Protein AF-A0A2K8UBB4-F1 (afdb_monomer_lite)

Sequence (319 aa):
MIKAAPADDLFALLMSMETEEQTEATAQAAVRRLLDAIRSGERADLGDNRYFALTLSGAAGRVMVRDWMEGRFEHLAGHIAAWFADLAIVARDGHAFAHDPKFMAVCGALVRELKDLPAPIAATLWRVAVQGLPIPRSLLALALARLRAERVDKDQPPINHARMGLIRAYYVRLTPGGDATMTAYLNPDHPAAAYHCGRLLAVFANLQRAALGEVGAGVVQRYYAAASQTPGLILGRLVANSRNHLGKLDAKLAWWFENQLAEVMGRLGDGAPRILDLEGQGLFALGYYQQLAALRAGHKTEAGDPESPATIAPADGDQ

Radius of gyration: 24.09 Å; chains: 1; bounding box: 67×81×60 Å

Secondary structure (DSSP, 8-state):
-PPPPGGG-HHHHHHT---TT-TTS-HHHHHHHHHHHHHHTTTHHHHTPEEEEEEEEEETTEEEEEEEEEEEHHHHHHHHHHHHHHH--B-TTSSSBPPPPPHHHHHHTTSSSGGG--HHHHHHHHHHHHHTPPPPHHHHHHHHHHHHHHHH-SSPPS--HHHHHHHHHHHHTTSTT--TT--SS--TT-S-HHHHHHHHHHHHHHHHHHHHSS-SS-HHHHHHHHHHH-HHHHHHHHHHHHHHHHTTS-HHHHHHHHHHHHHHHHTTTT---SS--HHHHHHHHHHHHHHHHHHHHHHSTTS----PPP---------

Foldseek 3Di:
DDDDDPLLPLVCLLQVVDDPPVPPDASLRSLVVNLVCLVVCVPVVQVADKDWDWDWDDDPNDIDTPDIDMDRSSVQSVLLNLLQVLLWAADLLLPGTDGRDRLLLLQCLLDVGSVPRDPVSSVLSVCCSRVVAADDLVSLVSNLVSQLVQLQDPPHDPDRSSSLSSLSSNQQRVDVVGDPLSDSAARLVRLDLLLLLLLLLLLLQVLQCQQPNDDPATSSNVPVNPCLFAVQVCVVVSVVVSVVSLVRDPPVVSVVSVVSNVSSQVSNPPGHDRGDDSNSSSSSNNSNSNSSNVVSNVVVVVVDDPPDPPPPDDDDDDD

InterPro domains:
  IPR010144 CRISPR-associated protein, Csd1-type [PF09709] (7-295)

Organism: NCBI:txid1166950

pLDDT: mean 86.05, std 17.12, range [27.61, 98.62]

Structure (mmCIF, N/CA/C/O backbone):
data_AF-A0A2K8UBB4-F1
#
_entry.id   AF-A0A2K8UBB4-F1
#
loop_
_atom_site.group_PDB
_atom_site.id
_atom_site.type_symbol
_atom_site.label_atom_id
_atom_site.label_alt_id
_atom_site.label_comp_id
_atom_site.label_asym_id
_atom_site.label_entity_id
_atom_site.label_seq_id
_atom_site.pdbx_PDB_ins_code
_atom_site.Cartn_x
_atom_site.Cartn_y
_atom_site.Cartn_z
_atom_site.occupancy
_atom_site.B_iso_or_equiv
_atom_site.auth_seq_id
_atom_site.auth_comp_id
_atom_site.auth_asym_id
_atom_site.auth_atom_id
_atom_site.pdbx_PDB_model_num
ATOM 1 N N . MET A 1 1 ? -19.763 -2.186 34.802 1.00 50.06 1 MET A N 1
ATOM 2 C CA . MET A 1 1 ? -18.855 -2.091 33.639 1.00 50.06 1 MET A CA 1
ATOM 3 C C . MET A 1 1 ? -17.784 -3.149 33.840 1.00 50.06 1 MET A C 1
ATOM 5 O O . MET A 1 1 ? -16.969 -2.987 34.738 1.00 50.06 1 MET A O 1
ATOM 9 N N . ILE A 1 2 ? -17.858 -4.277 33.132 1.00 53.34 2 ILE A N 1
ATOM 10 C CA . ILE A 1 2 ? -16.811 -5.304 33.207 1.00 53.34 2 ILE A CA 1
ATOM 11 C C . ILE A 1 2 ? -15.665 -4.804 32.331 1.00 53.34 2 ILE A C 1
ATOM 13 O O . ILE A 1 2 ? -15.870 -4.522 31.152 1.00 53.34 2 ILE A O 1
ATOM 17 N N . LYS A 1 3 ? -14.487 -4.610 32.922 1.00 59.56 3 LYS A N 1
ATOM 18 C CA . LYS A 1 3 ? -13.273 -4.326 32.158 1.00 59.56 3 LYS A CA 1
ATOM 19 C C . LYS A 1 3 ? -12.810 -5.654 31.563 1.00 59.56 3 LYS A C 1
ATOM 21 O O . LYS A 1 3 ? -12.664 -6.616 32.312 1.00 59.56 3 LYS A O 1
ATOM 26 N N . ALA A 1 4 ? -12.622 -5.708 30.246 1.00 65.00 4 ALA A N 1
ATOM 27 C CA . ALA A 1 4 ? -12.029 -6.875 29.602 1.00 65.00 4 ALA A CA 1
ATOM 28 C C . ALA A 1 4 ? -10.657 -7.166 30.236 1.00 65.00 4 ALA A C 1
ATOM 30 O O . ALA A 1 4 ? -9.956 -6.235 30.656 1.00 65.00 4 ALA A O 1
ATOM 31 N N . ALA A 1 5 ? -10.285 -8.443 30.340 1.00 71.50 5 ALA A N 1
ATOM 32 C CA . ALA A 1 5 ? -8.930 -8.796 30.746 1.00 71.50 5 ALA A CA 1
ATOM 33 C C . ALA A 1 5 ? -7.927 -8.149 29.768 1.00 71.50 5 ALA A C 1
ATOM 35 O O . ALA A 1 5 ? -8.271 -7.969 28.602 1.00 71.50 5 ALA A O 1
ATOM 36 N N . PRO A 1 6 ? -6.695 -7.809 30.188 1.00 69.25 6 PRO A N 1
ATOM 37 C CA . PRO A 1 6 ? -5.716 -7.173 29.300 1.00 69.25 6 PRO A CA 1
ATOM 38 C C . PRO A 1 6 ? -5.487 -7.930 27.981 1.00 69.25 6 PRO A C 1
ATOM 40 O O . PRO A 1 6 ? -5.351 -7.306 26.939 1.00 69.25 6 PRO A O 1
ATOM 43 N N . ALA A 1 7 ? -5.531 -9.267 28.018 1.00 70.88 7 ALA A N 1
ATOM 44 C CA . ALA A 1 7 ? -5.402 -10.129 26.840 1.00 70.88 7 ALA A CA 1
ATOM 45 C C . ALA A 1 7 ? -6.617 -10.091 25.885 1.00 70.88 7 ALA A C 1
ATOM 47 O O . ALA A 1 7 ? -6.497 -10.481 24.727 1.00 70.88 7 ALA A O 1
ATOM 48 N N . ASP A 1 8 ? -7.770 -9.613 26.360 1.00 79.12 8 ASP A N 1
ATOM 49 C CA . ASP A 1 8 ? -9.005 -9.449 25.587 1.00 79.12 8 ASP A CA 1
ATOM 50 C C . ASP A 1 8 ? -9.221 -7.986 25.140 1.00 79.12 8 ASP A C 1
ATOM 52 O O . ASP A 1 8 ? -10.243 -7.660 24.526 1.00 79.12 8 ASP A O 1
ATOM 56 N N . ASP A 1 9 ? -8.294 -7.074 25.466 1.00 84.62 9 ASP A N 1
ATOM 57 C CA . ASP A 1 9 ? -8.399 -5.661 25.103 1.00 84.62 9 ASP A CA 1
ATOM 58 C C . ASP A 1 9 ? -8.052 -5.457 23.622 1.00 84.62 9 ASP A C 1
ATOM 60 O O . ASP A 1 9 ? -6.913 -5.210 23.218 1.00 84.62 9 ASP A O 1
ATOM 64 N N . LEU A 1 10 ? -9.092 -5.535 22.794 1.00 84.81 10 LEU A N 1
ATOM 65 C CA . LEU A 1 10 ? -9.021 -5.325 21.352 1.00 84.81 10 LEU A CA 1
ATOM 66 C C . LEU A 1 10 ? -8.425 -3.963 20.954 1.00 84.81 10 LEU A C 1
ATOM 68 O O . LEU A 1 10 ? -7.777 -3.860 19.909 1.00 84.81 10 LEU A O 1
ATOM 72 N N . PHE A 1 11 ? -8.614 -2.916 21.764 1.00 86.50 11 PHE A N 1
ATOM 73 C CA . PHE A 1 11 ? -8.033 -1.603 21.483 1.00 86.50 11 PHE A CA 1
ATOM 74 C C . PHE A 1 11 ? -6.538 -1.577 21.803 1.00 86.50 11 PHE A C 1
ATOM 76 O O . PHE A 1 11 ? -5.771 -0.995 21.031 1.00 86.50 11 PHE A O 1
ATOM 83 N N . ALA A 1 12 ? -6.111 -2.236 22.884 1.00 84.75 12 ALA A N 1
ATOM 84 C CA . ALA A 1 12 ? -4.695 -2.409 23.202 1.00 84.75 12 ALA A CA 1
ATOM 85 C C . ALA A 1 12 ? -3.970 -3.235 22.128 1.00 84.75 12 ALA A C 1
ATOM 87 O O . ALA A 1 12 ? -2.892 -2.826 21.688 1.00 84.75 12 ALA A O 1
ATOM 88 N N . LEU A 1 13 ? -4.598 -4.313 21.641 1.00 83.88 13 LEU A N 1
ATOM 89 C CA . LEU A 1 13 ? -4.103 -5.143 20.536 1.00 83.88 13 LEU A CA 1
ATOM 90 C C . LEU A 1 13 ? -3.943 -4.333 19.241 1.00 83.88 13 LEU A C 1
ATOM 92 O O . LEU A 1 13 ? -2.884 -4.360 18.613 1.00 83.88 13 LEU A O 1
ATOM 96 N N . LEU A 1 14 ? -4.957 -3.545 18.864 1.00 84.25 14 LEU A N 1
ATOM 97 C CA . LEU A 1 14 ? -4.895 -2.669 17.687 1.00 84.25 14 LEU A CA 1
ATOM 98 C C . LEU A 1 14 ? -3.784 -1.611 17.813 1.00 84.25 14 LEU A C 1
ATOM 100 O O . LEU A 1 14 ? -3.041 -1.351 16.862 1.00 84.25 14 LEU A O 1
ATOM 104 N N . MET A 1 15 ? -3.657 -1.002 18.992 1.00 81.06 15 MET A N 1
ATOM 105 C CA . MET A 1 15 ? -2.627 -0.002 19.275 1.00 81.06 15 MET A CA 1
ATOM 106 C C . MET A 1 15 ? -1.249 -0.617 19.524 1.00 81.06 15 MET A C 1
ATOM 108 O O . MET A 1 15 ? -0.261 0.123 19.567 1.00 81.06 15 MET A O 1
ATOM 112 N N . SER A 1 16 ? -1.151 -1.945 19.639 1.00 67.00 16 SER A N 1
ATOM 113 C CA . SER A 1 16 ? 0.053 -2.684 20.035 1.00 67.00 16 SER A CA 1
ATOM 114 C C . SER A 1 16 ? 0.702 -2.113 21.307 1.00 67.00 16 SER A C 1
ATOM 116 O O . SER A 1 16 ? 1.918 -1.927 21.362 1.00 67.00 16 SER A O 1
ATOM 118 N N . MET A 1 17 ? -0.119 -1.777 22.312 1.00 52.78 17 MET A N 1
ATOM 119 C CA . MET A 1 17 ? 0.322 -1.261 23.624 1.00 52.78 17 MET A CA 1
ATOM 120 C C . MET A 1 17 ? 0.834 -2.371 24.562 1.00 52.78 17 MET A C 1
ATOM 122 O O . MET A 1 17 ? 0.832 -2.215 25.779 1.00 52.78 17 MET A O 1
ATOM 126 N N . GLU A 1 18 ? 1.259 -3.493 23.993 1.00 48.69 18 GLU A N 1
ATOM 127 C CA . GLU A 1 18 ? 1.645 -4.698 24.713 1.00 48.69 18 GLU A CA 1
ATOM 128 C C . GLU A 1 18 ? 3.070 -4.604 25.280 1.00 48.69 18 GLU A C 1
ATOM 130 O O . GLU A 1 18 ? 3.995 -4.105 24.631 1.00 48.69 18 GLU A O 1
ATOM 135 N N . THR A 1 19 ? 3.217 -5.058 26.526 1.00 46.53 19 THR A N 1
ATOM 136 C CA . THR A 1 19 ? 4.479 -5.245 27.257 1.00 46.53 19 THR A CA 1
ATOM 137 C C . THR A 1 19 ? 5.303 -6.396 26.663 1.00 46.53 19 THR A C 1
ATOM 139 O O . THR A 1 19 ? 4.755 -7.280 26.012 1.00 46.53 19 THR A O 1
ATOM 142 N N . GLU A 1 20 ? 6.617 -6.405 26.917 1.00 38.94 20 GLU A N 1
ATOM 143 C CA . GLU A 1 20 ? 7.660 -7.292 26.345 1.00 38.94 20 GLU A CA 1
ATOM 144 C C . GLU A 1 20 ? 7.424 -8.825 26.446 1.00 38.94 20 GLU A C 1
ATOM 146 O O . GLU A 1 20 ? 8.231 -9.603 25.942 1.00 38.94 20 GLU A O 1
ATOM 151 N N . GLU A 1 21 ? 6.325 -9.287 27.049 1.00 37.59 21 GLU A N 1
ATOM 152 C CA . GLU A 1 21 ? 5.982 -10.705 27.256 1.00 37.59 21 GLU A CA 1
ATOM 153 C C . GLU A 1 21 ? 5.032 -11.310 26.197 1.00 37.59 21 GLU A C 1
ATOM 155 O O . GLU A 1 21 ? 4.856 -12.524 26.161 1.00 37.59 21 GLU A O 1
ATOM 160 N N . GLN A 1 22 ? 4.450 -10.520 25.286 1.00 43.06 22 GLN A N 1
ATOM 161 C CA . GLN A 1 22 ? 3.530 -11.005 24.229 1.00 43.06 22 GLN A CA 1
ATOM 162 C C . GLN A 1 22 ? 4.229 -11.312 22.889 1.00 43.06 22 GLN A C 1
ATOM 164 O O . GLN A 1 22 ? 3.639 -11.277 21.812 1.00 43.06 22 GLN A O 1
ATOM 169 N N . THR A 1 23 ? 5.515 -11.643 22.956 1.00 46.91 23 THR A N 1
ATOM 170 C CA . THR A 1 23 ? 6.469 -11.536 21.841 1.00 46.91 23 THR A CA 1
ATOM 171 C C . THR A 1 23 ? 6.396 -12.670 20.801 1.00 46.91 23 THR A C 1
ATOM 173 O O . THR A 1 23 ? 7.119 -12.626 19.811 1.00 46.91 23 THR A O 1
ATOM 176 N N . GLU A 1 24 ? 5.497 -13.653 20.938 1.00 43.62 24 GLU A N 1
ATOM 177 C CA . GLU A 1 24 ? 5.410 -14.791 19.997 1.00 43.62 24 GLU A CA 1
ATOM 178 C C . GLU A 1 24 ? 4.164 -14.823 19.095 1.00 43.62 24 GLU A C 1
ATOM 180 O O . GLU A 1 24 ? 4.223 -15.370 17.993 1.00 43.62 24 GLU A O 1
ATOM 185 N N . ALA A 1 25 ? 3.039 -14.224 19.498 1.00 57.47 25 ALA A N 1
ATOM 186 C CA . ALA A 1 25 ? 1.815 -14.228 18.692 1.00 57.47 25 ALA A CA 1
ATOM 187 C C . ALA A 1 25 ? 1.624 -12.879 17.990 1.00 57.47 25 ALA A C 1
ATOM 189 O O . ALA A 1 25 ? 1.636 -11.833 18.632 1.00 57.47 25 ALA A O 1
ATOM 190 N N . THR A 1 26 ? 1.400 -12.882 16.672 1.00 75.06 26 THR A N 1
ATOM 191 C CA . THR A 1 26 ? 1.047 -11.643 15.966 1.00 75.06 26 THR A CA 1
ATOM 192 C C . THR A 1 26 ? -0.276 -11.084 16.505 1.00 75.06 26 THR A C 1
ATOM 194 O O . THR A 1 26 ? -1.173 -11.848 16.879 1.00 75.06 26 THR A O 1
ATOM 197 N N . ALA A 1 27 ? -0.429 -9.755 16.521 1.00 79.94 27 ALA A N 1
ATOM 198 C CA . ALA A 1 27 ? -1.662 -9.106 16.978 1.00 79.94 27 ALA A CA 1
ATOM 199 C C . ALA A 1 27 ? -2.890 -9.641 16.219 1.00 79.94 27 ALA A C 1
ATOM 201 O O . ALA A 1 27 ? -3.940 -9.890 16.814 1.00 79.94 27 ALA A O 1
ATOM 202 N N . GLN A 1 28 ? -2.742 -9.921 14.920 1.00 84.50 28 GLN A N 1
ATOM 203 C CA . GLN A 1 28 ? -3.785 -10.567 14.131 1.00 84.50 28 GLN A CA 1
ATOM 204 C C . GLN A 1 28 ? -4.164 -11.957 14.659 1.00 84.50 28 GLN A C 1
ATOM 206 O O . GLN A 1 28 ? -5.353 -12.270 14.739 1.00 84.50 28 GLN A O 1
ATOM 211 N N . ALA A 1 29 ? -3.187 -12.804 14.994 1.00 86.12 29 ALA A N 1
ATOM 212 C CA . ALA A 1 29 ? -3.449 -14.152 15.491 1.00 86.12 29 ALA A CA 1
ATOM 213 C C . ALA A 1 29 ? -4.164 -14.122 16.850 1.00 86.12 29 ALA A C 1
ATOM 215 O O . ALA A 1 29 ? -5.092 -14.903 17.066 1.00 86.12 29 ALA A O 1
ATOM 216 N N . ALA A 1 30 ? -3.786 -13.192 17.733 1.00 86.06 30 ALA A N 1
ATOM 217 C CA . ALA A 1 30 ? -4.451 -12.988 19.018 1.00 86.06 30 ALA A CA 1
ATOM 218 C C . ALA A 1 30 ? -5.922 -12.571 18.841 1.00 86.06 30 ALA A C 1
ATOM 220 O O . ALA A 1 30 ? -6.814 -13.208 19.404 1.00 86.06 30 ALA A O 1
ATOM 221 N N . VAL A 1 31 ? -6.191 -11.573 17.990 1.00 86.69 31 VAL A N 1
ATOM 222 C CA . VAL A 1 31 ? -7.563 -11.111 17.714 1.00 86.69 31 VAL A CA 1
ATOM 223 C C . VAL A 1 31 ? -8.402 -12.212 17.055 1.00 86.69 31 VAL A C 1
ATOM 225 O O . VAL A 1 31 ? -9.565 -12.389 17.414 1.00 86.69 31 VAL A O 1
ATOM 228 N N . ARG A 1 32 ? -7.828 -12.982 16.119 1.00 88.25 32 ARG A N 1
ATOM 229 C CA . ARG A 1 32 ? -8.524 -14.114 15.480 1.00 88.25 32 ARG A CA 1
ATOM 230 C C . ARG A 1 32 ? -8.882 -15.203 16.480 1.00 88.25 32 ARG A C 1
ATOM 232 O O . ARG A 1 32 ? -10.030 -15.624 16.504 1.00 88.25 32 ARG A O 1
ATOM 239 N N . ARG A 1 33 ? -7.941 -15.594 17.344 1.00 89.56 33 ARG A N 1
ATOM 240 C CA . ARG A 1 33 ? -8.191 -16.586 18.397 1.00 89.56 33 ARG A CA 1
ATOM 241 C C . ARG A 1 33 ? -9.350 -16.162 19.298 1.00 89.56 33 ARG A C 1
ATOM 243 O O . ARG A 1 33 ? -10.217 -16.977 19.590 1.00 89.56 33 ARG A O 1
ATOM 250 N N . LEU A 1 34 ? -9.385 -14.890 19.703 1.00 88.56 34 LEU A N 1
ATOM 251 C CA . LEU A 1 34 ? -10.478 -14.353 20.514 1.00 88.56 34 LEU A CA 1
ATOM 252 C C . LEU A 1 34 ? -11.817 -14.385 19.764 1.00 88.56 34 LEU A C 1
ATOM 254 O O . LEU A 1 34 ? -12.827 -14.799 20.327 1.00 88.56 34 LEU A O 1
ATOM 258 N N . LEU A 1 35 ? -11.829 -13.978 18.492 1.00 89.44 35 LEU A N 1
ATOM 259 C CA . LEU A 1 35 ? -13.030 -14.010 17.655 1.00 89.44 35 LEU A CA 1
ATOM 260 C C . LEU A 1 35 ? -13.564 -15.436 17.461 1.00 89.44 35 LEU A C 1
ATOM 262 O O . LEU A 1 35 ? -14.773 -15.652 17.544 1.00 89.44 35 LEU A O 1
ATOM 266 N N . ASP A 1 36 ? -12.680 -16.401 17.222 1.00 90.94 36 ASP A N 1
ATOM 267 C CA . ASP A 1 36 ? -13.053 -17.803 17.043 1.00 90.94 36 ASP A CA 1
ATOM 268 C C . ASP A 1 36 ? -13.604 -18.394 18.347 1.00 90.94 36 ASP A C 1
ATOM 270 O O . ASP A 1 36 ? -14.650 -19.038 18.316 1.00 90.94 36 ASP A O 1
ATOM 274 N N . ALA A 1 37 ? -12.989 -18.082 19.494 1.00 88.50 37 ALA A N 1
ATOM 275 C CA . ALA A 1 37 ? -13.483 -18.494 20.810 1.00 88.50 37 ALA A CA 1
ATOM 276 C C . ALA A 1 37 ? -14.864 -17.894 21.145 1.00 88.50 37 ALA A C 1
ATOM 278 O O . ALA A 1 37 ? -15.697 -18.543 21.778 1.00 88.50 37 ALA A O 1
ATOM 279 N N . ILE A 1 38 ? -15.145 -16.662 20.703 1.00 87.81 38 ILE A N 1
ATOM 280 C CA . ILE A 1 38 ? -16.482 -16.059 20.824 1.00 87.81 38 ILE A CA 1
ATOM 281 C C . ILE A 1 38 ? -17.497 -16.839 19.979 1.00 87.81 38 ILE A C 1
ATOM 283 O O . ILE A 1 38 ? -18.580 -17.167 20.461 1.00 87.81 38 ILE A O 1
ATOM 287 N N . ARG A 1 39 ? -17.148 -17.162 18.728 1.00 89.25 39 ARG A N 1
ATOM 288 C CA . ARG A 1 39 ? -18.042 -17.845 17.777 1.00 89.25 39 ARG A CA 1
ATOM 289 C C . ARG A 1 39 ? -18.289 -19.312 18.113 1.00 89.25 39 ARG A C 1
ATOM 291 O O . ARG A 1 39 ? -19.384 -19.803 17.853 1.00 89.25 39 ARG A O 1
ATOM 298 N N . SER A 1 40 ? -17.298 -20.007 18.670 1.00 90.75 40 SER A N 1
ATOM 299 C CA . SER A 1 40 ? -17.436 -21.397 19.120 1.00 90.75 40 SER A CA 1
ATOM 300 C C . SER A 1 40 ? -18.212 -21.525 20.436 1.00 90.75 40 SER A C 1
ATOM 302 O O . SER A 1 40 ? -18.615 -22.628 20.800 1.00 90.75 40 SER A O 1
ATOM 304 N N . GLY A 1 41 ? -18.442 -20.411 21.140 1.00 85.69 41 GLY A N 1
ATOM 305 C CA . GLY A 1 41 ? -19.103 -20.378 22.444 1.00 85.69 41 GLY A CA 1
ATOM 306 C C . GLY A 1 41 ? -18.163 -20.595 23.634 1.00 85.69 41 GLY A C 1
ATOM 307 O O . GLY A 1 41 ? -18.613 -20.496 24.774 1.00 85.69 41 GLY A O 1
ATOM 308 N N . GLU A 1 42 ? -16.863 -20.820 23.406 1.00 88.31 42 GLU A N 1
ATOM 309 C CA . GLU A 1 42 ? -15.846 -20.914 24.470 1.00 88.31 42 GLU A CA 1
ATOM 310 C C . GLU A 1 42 ? -15.747 -19.622 25.298 1.00 88.31 42 GLU A C 1
ATOM 312 O O . GLU A 1 42 ? -15.483 -19.668 26.500 1.00 88.31 42 GLU A O 1
ATOM 317 N N . ARG A 1 43 ? -16.005 -18.470 24.665 1.00 84.12 43 ARG A N 1
ATOM 318 C CA . ARG A 1 43 ? -16.113 -17.145 25.295 1.00 84.12 43 ARG A CA 1
ATOM 319 C C . ARG A 1 43 ? -17.523 -16.569 25.171 1.00 84.12 43 ARG A C 1
ATOM 321 O O . ARG A 1 43 ? -17.714 -15.428 24.740 1.00 84.12 43 ARG A O 1
ATOM 328 N N . ALA A 1 44 ? -18.531 -17.358 25.550 1.00 81.38 44 ALA A N 1
ATOM 329 C CA . ALA A 1 44 ? -19.925 -16.901 25.608 1.00 81.38 44 ALA A CA 1
ATOM 330 C C . ALA A 1 44 ? -20.106 -15.659 26.508 1.00 81.38 44 ALA A C 1
ATOM 332 O O . ALA A 1 44 ? -20.965 -14.824 26.234 1.00 81.38 44 ALA A O 1
ATOM 333 N N . ASP A 1 45 ? -19.241 -15.483 27.516 1.00 82.81 45 ASP A N 1
ATOM 334 C CA . ASP A 1 45 ? -19.173 -14.285 28.364 1.00 82.81 45 ASP A CA 1
ATOM 335 C C . ASP A 1 45 ? -18.915 -12.988 27.579 1.00 82.81 45 ASP A C 1
ATOM 337 O O . ASP A 1 45 ? -19.254 -11.911 28.067 1.00 82.81 45 ASP A O 1
ATOM 341 N N . LEU A 1 46 ? -18.336 -13.077 26.375 1.00 82.94 46 LEU A N 1
ATOM 342 C CA . LEU A 1 46 ? -18.059 -11.948 25.484 1.00 82.94 46 LEU A CA 1
ATOM 343 C C . LEU A 1 46 ? -19.003 -11.858 24.272 1.00 82.94 46 LEU A C 1
ATOM 345 O O . LEU A 1 46 ? -19.131 -10.774 23.698 1.00 82.94 46 LEU A O 1
ATOM 349 N N . GLY A 1 47 ? -19.660 -12.951 23.871 1.00 78.44 47 GLY A N 1
ATOM 350 C CA . GLY A 1 47 ? -20.466 -13.015 22.638 1.00 78.44 47 GLY A CA 1
ATOM 351 C C . GLY A 1 47 ? -21.715 -12.125 22.630 1.00 78.44 47 GLY A C 1
ATOM 352 O O . GLY A 1 47 ? -22.048 -11.523 21.600 1.00 78.44 47 GLY A O 1
ATOM 353 N N . ASP A 1 48 ? -22.348 -11.962 23.794 1.00 82.75 48 ASP A N 1
ATOM 354 C CA . ASP A 1 48 ? -23.529 -11.104 23.978 1.00 82.75 48 ASP A CA 1
ATOM 355 C C . ASP A 1 48 ? -23.184 -9.692 24.480 1.00 82.75 48 ASP A C 1
ATOM 357 O O . ASP A 1 48 ? -24.062 -8.837 24.641 1.00 82.75 48 ASP A O 1
ATOM 361 N N . ASN A 1 49 ? -21.897 -9.401 24.692 1.00 89.12 49 ASN A N 1
ATOM 362 C CA . ASN A 1 49 ? -21.479 -8.110 25.217 1.00 89.12 49 ASN A CA 1
ATOM 363 C C . ASN A 1 49 ? -21.574 -6.996 24.174 1.00 89.12 49 ASN A C 1
ATOM 365 O O . ASN A 1 49 ? -21.356 -7.173 22.969 1.00 89.12 49 ASN A O 1
ATOM 369 N N . ARG A 1 50 ? -21.829 -5.788 24.681 1.00 90.56 50 ARG A N 1
ATOM 370 C CA . ARG A 1 50 ? -21.684 -4.544 23.926 1.00 90.56 50 ARG A CA 1
ATOM 371 C C . ARG A 1 50 ? -20.401 -3.835 24.327 1.00 90.56 50 ARG A C 1
ATOM 373 O O . ARG A 1 50 ? -20.065 -3.780 25.508 1.00 90.56 50 ARG A O 1
ATOM 380 N N . TYR A 1 51 ? -19.719 -3.253 23.348 1.00 89.44 51 TYR A N 1
ATOM 381 C CA . TYR A 1 51 ? -18.633 -2.318 23.605 1.00 89.44 51 TYR A CA 1
ATOM 382 C C . TYR A 1 51 ? -19.166 -0.884 23.597 1.00 89.44 51 TYR A C 1
ATOM 384 O O . TYR A 1 51 ? -20.118 -0.568 22.882 1.00 89.44 51 TYR A O 1
ATOM 392 N N . PHE A 1 52 ? -18.508 -0.026 24.371 1.00 89.81 52 PHE A N 1
ATOM 393 C CA . PHE A 1 52 ? -18.692 1.420 24.363 1.00 89.81 52 PHE A CA 1
ATOM 394 C C . PHE A 1 52 ? -17.303 2.055 24.348 1.00 89.81 52 PHE A C 1
ATOM 396 O O . PHE A 1 52 ? -16.463 1.720 25.183 1.00 89.81 52 PHE A O 1
ATOM 403 N N . ALA A 1 53 ? -17.045 2.939 23.391 1.00 87.19 53 ALA A N 1
ATOM 404 C CA . ALA A 1 53 ? -15.756 3.589 23.213 1.00 87.19 53 ALA A CA 1
ATOM 405 C C . ALA A 1 53 ? -15.941 5.080 22.932 1.00 87.19 53 ALA A C 1
ATOM 407 O O . ALA A 1 53 ? -16.784 5.479 22.128 1.00 87.19 53 ALA A O 1
ATOM 408 N N . LEU A 1 54 ? -15.118 5.902 23.585 1.00 88.12 54 LEU A N 1
ATOM 409 C CA . LEU A 1 54 ? -15.064 7.339 23.351 1.00 88.12 54 LEU A CA 1
ATOM 410 C C . LEU A 1 54 ? -13.676 7.744 22.892 1.00 88.12 54 LEU A C 1
ATOM 412 O O . LEU A 1 54 ? -12.677 7.378 23.509 1.00 88.12 54 LEU A O 1
ATOM 416 N N . THR A 1 55 ? -13.624 8.583 21.862 1.00 82.50 55 THR A N 1
ATOM 417 C CA . THR A 1 55 ? -12.396 9.307 21.525 1.00 82.50 55 THR A CA 1
ATOM 418 C C . THR A 1 55 ? -12.436 10.664 22.206 1.00 82.50 55 THR A C 1
ATOM 420 O O . THR A 1 55 ? -13.366 11.444 21.993 1.00 82.50 55 THR A O 1
ATOM 423 N N . LEU A 1 56 ? -11.427 10.957 23.023 1.00 86.69 56 LEU A N 1
ATOM 424 C CA . LEU A 1 56 ? -11.335 12.189 23.801 1.00 86.69 56 LEU A CA 1
ATOM 425 C C . LEU A 1 56 ? -10.140 13.028 23.343 1.00 86.69 56 LEU A C 1
ATOM 427 O O . LEU A 1 56 ? -9.116 12.497 22.920 1.00 86.69 56 LEU A O 1
ATOM 431 N N . SER A 1 57 ? -10.247 14.350 23.458 1.00 82.81 57 SER A N 1
ATOM 432 C CA . SER A 1 57 ? -9.097 15.251 23.305 1.00 82.81 57 SER A CA 1
ATOM 433 C C . SER A 1 57 ? -9.121 16.360 24.350 1.00 82.81 57 SER A C 1
ATOM 435 O O . SER A 1 57 ? -10.199 16.862 24.669 1.00 82.81 57 SER A O 1
ATOM 437 N N . GLY A 1 58 ? -7.951 16.806 24.799 1.00 84.81 58 GLY A N 1
ATOM 438 C CA . GLY A 1 58 ? -7.826 17.983 25.656 1.00 84.81 58 GLY A CA 1
ATOM 439 C C . GLY A 1 58 ? -7.863 19.294 24.865 1.00 84.81 58 GLY A C 1
ATOM 440 O O . GLY A 1 58 ? -7.269 19.396 23.793 1.00 84.81 58 GLY A O 1
ATOM 441 N N . ALA A 1 59 ? -8.537 20.306 25.407 1.00 82.69 59 ALA A N 1
ATOM 442 C CA . ALA A 1 59 ? -8.484 21.683 24.922 1.00 82.69 59 ALA A CA 1
ATOM 443 C C . ALA A 1 59 ? -8.555 22.654 26.111 1.00 82.69 59 ALA A C 1
ATOM 445 O O . ALA A 1 59 ? -9.624 22.845 26.685 1.00 82.69 59 ALA A O 1
ATOM 446 N N . ALA A 1 60 ? -7.416 23.247 26.491 1.00 84.00 60 ALA A N 1
ATOM 447 C CA . ALA A 1 60 ? -7.311 24.265 27.549 1.00 84.00 60 ALA A CA 1
ATOM 448 C C . ALA A 1 60 ? -8.080 23.910 28.846 1.00 84.00 60 ALA A C 1
ATOM 450 O O . ALA A 1 60 ? -8.951 24.651 29.295 1.00 84.00 60 ALA A O 1
ATOM 451 N N . GLY A 1 61 ? -7.797 22.736 29.423 1.00 89.56 61 GLY A N 1
ATOM 452 C CA . GLY A 1 61 ? -8.448 22.260 30.653 1.00 89.56 61 GLY A CA 1
ATOM 453 C C . GLY A 1 61 ? -9.841 21.644 30.464 1.00 89.56 61 GLY A C 1
ATOM 454 O O . GLY A 1 61 ? -10.435 21.188 31.436 1.00 89.56 61 GLY A O 1
ATOM 455 N N . ARG A 1 62 ? -10.363 21.583 29.230 1.00 88.50 62 ARG A N 1
ATOM 456 C CA . ARG A 1 62 ? -11.616 20.887 28.889 1.00 88.50 62 ARG A CA 1
ATOM 457 C C . ARG A 1 62 ? -11.332 19.556 28.202 1.00 88.50 62 ARG A C 1
ATOM 459 O O . ARG A 1 62 ? -10.405 19.454 27.396 1.00 88.50 62 ARG A O 1
ATOM 466 N N . VAL A 1 63 ? -12.165 18.556 28.483 1.00 88.31 63 VAL A N 1
ATOM 467 C CA . VAL A 1 63 ? -12.201 17.288 27.746 1.00 88.31 63 VAL A CA 1
ATOM 468 C C . VAL A 1 63 ? -13.284 17.389 26.681 1.00 88.31 63 VAL A C 1
ATOM 470 O O . VAL A 1 63 ? -14.453 17.598 26.988 1.00 88.31 63 VAL A O 1
ATOM 473 N N . MET A 1 64 ? -12.889 17.252 25.421 1.00 86.25 64 MET A N 1
ATOM 474 C CA . MET A 1 64 ? -13.800 17.235 24.282 1.00 86.25 64 MET A CA 1
ATOM 475 C C . MET A 1 64 ? -14.058 15.792 23.867 1.00 86.25 64 MET A C 1
ATOM 477 O O . MET A 1 64 ? -13.109 15.068 23.555 1.00 86.25 64 MET A O 1
ATOM 481 N N . VAL A 1 65 ? -15.330 15.400 23.804 1.00 86.75 65 VAL A N 1
ATOM 482 C CA . VAL A 1 65 ? -15.739 14.143 23.169 1.00 86.75 65 VAL A CA 1
ATOM 483 C C . VAL A 1 65 ? -15.680 14.344 21.658 1.00 86.75 65 VAL A C 1
ATOM 485 O O . VAL A 1 65 ? -16.405 15.164 21.099 1.00 86.75 65 VAL A O 1
ATOM 488 N N . A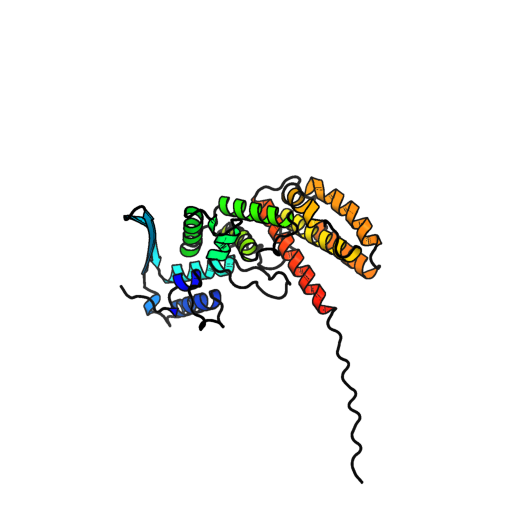RG A 1 66 ? -14.754 13.645 21.003 1.00 81.06 66 ARG A N 1
ATOM 489 C CA . ARG A 1 66 ? -14.569 13.666 19.544 1.00 81.06 66 ARG A CA 1
ATOM 490 C C . ARG A 1 66 ? -15.391 12.601 18.851 1.00 81.06 66 ARG A C 1
ATOM 492 O O . ARG A 1 66 ? -15.764 12.792 17.698 1.00 81.06 66 ARG A O 1
ATOM 499 N N . ASP A 1 67 ? -15.622 11.492 19.541 1.00 83.56 67 ASP A N 1
ATOM 500 C CA . ASP A 1 67 ? -16.370 10.376 19.000 1.00 83.56 67 ASP A CA 1
ATOM 501 C C . ASP A 1 67 ? -17.018 9.537 20.096 1.00 83.56 67 ASP A C 1
ATOM 503 O O . ASP A 1 67 ? -16.461 9.422 21.192 1.00 83.56 67 ASP A O 1
ATOM 507 N N . TRP A 1 68 ? -18.153 8.930 19.759 1.00 89.62 68 TRP A N 1
ATOM 508 C CA . TRP A 1 68 ? -18.853 7.925 20.554 1.00 89.62 68 TRP A CA 1
ATOM 509 C C . TRP A 1 68 ? -19.161 6.729 19.657 1.00 89.62 68 TRP A C 1
ATOM 511 O O . TRP A 1 68 ? -19.766 6.880 18.594 1.00 89.62 68 TRP A O 1
ATOM 521 N N . MET A 1 69 ? -18.739 5.543 20.080 1.00 89.62 69 MET A N 1
ATOM 522 C CA . MET A 1 69 ? -18.864 4.311 19.313 1.00 89.62 69 MET A CA 1
ATOM 523 C C . MET A 1 69 ? -19.408 3.216 20.218 1.00 89.62 69 MET A C 1
ATOM 525 O O . MET A 1 69 ? -18.906 3.008 21.319 1.00 89.62 69 MET A O 1
ATOM 529 N N . GLU A 1 70 ? -20.395 2.478 19.735 1.00 92.62 70 GLU A N 1
ATOM 530 C CA . GLU A 1 70 ? -20.948 1.332 20.443 1.00 92.62 70 GLU A CA 1
ATOM 531 C C . GLU A 1 70 ? -21.394 0.253 19.462 1.00 92.62 70 GLU A C 1
ATOM 533 O O . GLU A 1 70 ? -21.664 0.525 18.291 1.00 92.62 70 GLU A O 1
ATOM 538 N N . GLY A 1 71 ? -21.482 -0.982 19.941 1.00 92.12 71 GLY A N 1
ATOM 539 C CA . GLY A 1 71 ? -21.914 -2.107 19.123 1.00 92.12 71 GLY A CA 1
ATOM 540 C C . GLY A 1 71 ? -21.700 -3.436 19.824 1.00 92.12 71 GLY A C 1
ATOM 541 O O . GLY A 1 71 ? -21.329 -3.475 20.995 1.00 92.12 71 GLY A O 1
ATOM 542 N N . ARG A 1 72 ? -21.930 -4.539 19.107 1.00 92.75 72 ARG A N 1
ATOM 543 C CA . ARG A 1 72 ? -21.619 -5.884 19.608 1.00 92.75 72 ARG A CA 1
ATOM 544 C C . ARG A 1 72 ? -20.105 -6.078 19.668 1.00 92.75 72 ARG A C 1
ATOM 546 O O . ARG A 1 72 ? -19.407 -5.728 18.716 1.00 92.75 72 ARG A O 1
ATOM 553 N N . PHE A 1 73 ? -19.609 -6.647 20.762 1.00 91.62 73 PHE A N 1
ATOM 554 C CA . PHE A 1 73 ? -18.180 -6.913 20.946 1.00 91.62 73 PHE A CA 1
ATOM 555 C C . PHE A 1 73 ? -17.635 -7.873 19.875 1.00 91.62 73 PHE A C 1
ATOM 557 O O . PHE A 1 73 ? -16.559 -7.645 19.330 1.00 91.62 73 PHE A O 1
ATOM 564 N N . GLU A 1 74 ? -18.430 -8.868 19.475 1.00 92.00 74 GLU A N 1
ATOM 565 C CA . GLU A 1 74 ? -18.106 -9.772 18.364 1.00 92.00 74 GLU A CA 1
ATOM 566 C C . GLU A 1 74 ? -17.818 -9.018 17.049 1.00 92.00 74 GLU A C 1
ATOM 568 O O . GLU A 1 74 ? -16.852 -9.319 16.348 1.00 92.00 74 GLU A O 1
ATOM 573 N N . HIS A 1 75 ? -18.615 -7.991 16.722 1.00 93.06 75 HIS A N 1
ATOM 574 C CA . HIS A 1 75 ? -18.398 -7.194 15.510 1.00 93.06 75 HIS A CA 1
ATOM 575 C C . HIS A 1 75 ? -17.108 -6.373 15.600 1.00 93.06 75 HIS A C 1
ATOM 577 O O . HIS A 1 75 ? -16.382 -6.273 14.614 1.00 93.06 75 HIS A O 1
ATOM 583 N N . LEU A 1 76 ? -16.791 -5.828 16.780 1.00 93.25 76 LEU A N 1
ATOM 584 C CA . LEU A 1 76 ? -15.531 -5.121 17.017 1.00 93.25 76 LEU A CA 1
ATOM 585 C C . LEU A 1 76 ? -14.322 -6.038 16.775 1.00 93.25 76 LEU A C 1
ATOM 587 O O . LEU A 1 76 ? -13.403 -5.658 16.046 1.00 93.25 76 LEU A O 1
ATOM 591 N N . ALA A 1 77 ? -14.346 -7.254 17.331 1.00 92.69 77 ALA A N 1
ATOM 592 C CA . ALA A 1 77 ? -13.308 -8.259 17.101 1.00 92.69 77 ALA A CA 1
ATOM 593 C C . ALA A 1 77 ? -13.182 -8.598 15.606 1.00 92.69 77 ALA A C 1
ATOM 595 O O . ALA A 1 77 ? -12.075 -8.624 15.065 1.00 92.69 77 ALA A O 1
ATOM 596 N N . GLY A 1 78 ? -14.316 -8.764 14.917 1.00 93.81 78 GLY A N 1
ATOM 597 C CA . GLY A 1 78 ? -14.370 -8.970 13.470 1.00 93.81 78 GLY A CA 1
ATOM 598 C C . GLY A 1 78 ? -13.733 -7.832 12.666 1.00 93.81 78 GLY A C 1
ATOM 599 O O . GLY A 1 78 ? -12.917 -8.092 11.781 1.00 93.81 78 GLY A O 1
ATOM 600 N N . HIS A 1 79 ? -14.049 -6.574 12.983 1.00 94.56 79 HIS A N 1
ATOM 601 C CA . HIS A 1 79 ? -13.496 -5.411 12.281 1.00 94.56 79 HIS A CA 1
ATOM 602 C C . HIS A 1 79 ? -11.986 -5.257 12.489 1.00 94.56 79 HIS A C 1
ATOM 604 O O . HIS A 1 79 ? -11.268 -4.933 11.540 1.00 94.56 79 HIS A O 1
ATOM 610 N N . ILE A 1 80 ? -11.487 -5.527 13.698 1.00 93.75 80 ILE A N 1
ATOM 611 C CA . ILE A 1 80 ? -10.051 -5.451 13.999 1.00 93.75 80 ILE A CA 1
ATOM 612 C C . ILE A 1 80 ? -9.296 -6.616 13.346 1.00 93.75 80 ILE A C 1
ATOM 614 O O . ILE A 1 80 ? -8.229 -6.404 12.769 1.00 93.75 80 ILE A O 1
ATOM 618 N N . ALA A 1 81 ? -9.863 -7.827 13.337 1.00 93.25 81 ALA A N 1
ATOM 619 C CA . ALA A 1 81 ? -9.296 -8.951 12.589 1.00 93.25 81 ALA A CA 1
ATOM 620 C C . ALA A 1 81 ? -9.217 -8.646 11.081 1.00 93.25 81 ALA A C 1
ATOM 622 O O . ALA A 1 81 ? -8.195 -8.925 10.443 1.00 93.25 81 ALA A O 1
ATOM 623 N N . ALA A 1 82 ? -10.279 -8.049 10.526 1.00 93.38 82 ALA A N 1
ATOM 624 C CA . ALA A 1 82 ? -10.327 -7.607 9.137 1.00 93.38 82 ALA A CA 1
ATOM 625 C C . ALA A 1 82 ? -9.275 -6.527 8.858 1.00 93.38 82 ALA A C 1
ATOM 627 O O . ALA A 1 82 ? -8.521 -6.667 7.907 1.00 93.38 82 ALA A O 1
ATOM 628 N N . TRP A 1 83 ? -9.126 -5.519 9.723 1.00 95.12 83 TRP A N 1
ATOM 629 C CA . TRP A 1 83 ? -8.101 -4.476 9.589 1.00 95.12 83 TRP A CA 1
ATOM 630 C C . TRP A 1 83 ? -6.691 -5.039 9.365 1.00 95.12 83 TRP A C 1
ATOM 632 O O . TRP A 1 83 ? -6.020 -4.645 8.411 1.00 95.12 83 TRP A O 1
ATOM 642 N N . PHE A 1 84 ? -6.256 -6.004 10.178 1.00 94.31 84 PHE A N 1
ATOM 643 C CA . PHE A 1 84 ? -4.953 -6.644 9.971 1.00 94.31 84 PHE A CA 1
ATOM 644 C C . PHE A 1 84 ? -4.899 -7.463 8.672 1.00 94.31 84 PHE A C 1
ATOM 646 O O . PHE A 1 84 ? -3.906 -7.411 7.948 1.00 94.31 84 PHE A O 1
ATOM 653 N N . ALA A 1 85 ? -5.971 -8.185 8.330 1.00 93.56 85 ALA A N 1
ATOM 654 C CA . ALA A 1 85 ? -6.035 -8.966 7.089 1.00 93.56 85 ALA A CA 1
ATOM 655 C C . ALA A 1 85 ? -6.007 -8.087 5.823 1.00 93.56 85 ALA A C 1
ATOM 657 O O . ALA A 1 85 ? -5.377 -8.445 4.823 1.00 93.56 85 ALA A O 1
ATOM 658 N N . ASP A 1 86 ? -6.646 -6.922 5.873 1.00 94.50 86 ASP A N 1
ATOM 659 C CA . ASP A 1 86 ? -6.689 -5.949 4.784 1.00 94.50 86 ASP A CA 1
ATOM 660 C C . ASP A 1 86 ? -5.308 -5.316 4.560 1.00 94.50 86 ASP A C 1
ATOM 662 O O . ASP A 1 86 ? -4.893 -5.094 3.421 1.00 94.50 86 ASP A O 1
ATOM 666 N N . LEU A 1 87 ? -4.568 -5.070 5.648 1.00 95.88 87 LEU A N 1
ATOM 667 C CA . LEU A 1 87 ? -3.218 -4.503 5.616 1.00 95.88 87 LEU A CA 1
ATOM 668 C C . LEU A 1 87 ? -2.123 -5.522 5.282 1.00 95.88 87 LEU A C 1
ATOM 670 O O . LEU A 1 87 ? -1.010 -5.111 4.945 1.00 95.88 87 LEU A O 1
ATOM 674 N N . ALA A 1 88 ? -2.416 -6.822 5.363 1.00 95.25 88 ALA A N 1
ATOM 675 C CA . ALA A 1 88 ? -1.451 -7.871 5.063 1.00 95.25 88 ALA A CA 1
ATOM 676 C C . ALA A 1 88 ? -0.874 -7.691 3.651 1.00 95.25 88 ALA A C 1
ATOM 678 O O . ALA A 1 88 ? -1.601 -7.527 2.667 1.00 95.25 88 ALA A O 1
ATOM 679 N N . ILE A 1 89 ? 0.451 -7.719 3.552 1.00 96.81 89 ILE A N 1
ATOM 680 C CA . ILE A 1 89 ? 1.184 -7.527 2.304 1.00 96.81 89 ILE A CA 1
ATOM 681 C C . ILE A 1 89 ? 2.469 -8.352 2.353 1.00 96.81 89 ILE A C 1
ATOM 683 O O . ILE A 1 89 ? 3.037 -8.555 3.426 1.00 96.81 89 ILE A O 1
ATOM 687 N N . VAL A 1 90 ? 2.929 -8.841 1.204 1.00 96.81 90 VAL A N 1
ATOM 688 C CA . VAL A 1 90 ? 4.213 -9.542 1.093 1.00 96.81 90 VAL A CA 1
ATOM 689 C C . VAL A 1 90 ? 5.372 -8.698 1.645 1.00 96.81 90 VAL A C 1
ATOM 691 O O . VAL A 1 90 ? 5.397 -7.475 1.501 1.00 96.81 90 VAL A O 1
ATOM 694 N N . ALA A 1 91 ? 6.343 -9.344 2.286 1.00 94.56 91 ALA A N 1
ATOM 695 C CA . ALA A 1 91 ? 7.578 -8.730 2.738 1.00 94.56 91 ALA A CA 1
ATOM 696 C C . ALA A 1 91 ? 8.445 -8.284 1.545 1.00 94.56 91 ALA A C 1
ATOM 698 O O . ALA A 1 91 ? 8.304 -8.744 0.416 1.00 94.56 91 ALA A O 1
ATOM 699 N N . ARG A 1 92 ? 9.381 -7.357 1.779 1.00 91.56 92 ARG A N 1
ATOM 700 C CA . ARG A 1 92 ? 10.179 -6.752 0.691 1.00 91.56 92 ARG A CA 1
ATOM 701 C C . ARG A 1 92 ? 11.118 -7.736 0.002 1.00 91.56 92 ARG A C 1
ATOM 703 O O . ARG A 1 92 ? 11.570 -7.427 -1.098 1.00 91.56 92 ARG A O 1
ATOM 710 N N . ASP A 1 93 ? 11.481 -8.807 0.689 1.00 90.19 93 ASP A N 1
ATOM 711 C CA . ASP A 1 93 ? 12.302 -9.911 0.196 1.00 90.19 93 ASP A CA 1
ATOM 712 C C . ASP A 1 93 ? 11.468 -10.980 -0.527 1.00 90.19 93 ASP A C 1
ATOM 714 O O . ASP A 1 93 ? 12.031 -11.810 -1.224 1.00 90.19 93 ASP A O 1
ATOM 718 N N . GLY A 1 94 ? 10.138 -10.919 -0.409 1.00 92.69 94 GLY A N 1
ATOM 719 C CA . GLY A 1 94 ? 9.200 -11.806 -1.082 1.00 92.69 94 GLY A CA 1
ATOM 720 C C . GLY A 1 94 ? 8.974 -13.160 -0.407 1.00 92.69 94 GLY A C 1
ATOM 721 O O . GLY A 1 94 ? 8.212 -13.957 -0.946 1.00 92.69 94 GLY A O 1
ATOM 722 N N . HIS A 1 95 ? 9.590 -13.437 0.747 1.00 91.06 95 HIS A N 1
ATOM 723 C CA . HIS A 1 95 ? 9.577 -14.784 1.339 1.00 91.06 95 HIS A CA 1
ATOM 724 C C . HIS A 1 95 ? 8.398 -15.056 2.284 1.00 91.06 95 HIS A C 1
ATOM 726 O O . HIS A 1 95 ? 8.006 -16.205 2.460 1.00 91.06 95 HIS A O 1
ATOM 732 N N . ALA A 1 96 ? 7.820 -14.019 2.889 1.00 93.19 96 ALA A N 1
ATOM 733 C CA . ALA A 1 96 ? 6.725 -14.138 3.852 1.00 93.19 96 ALA A CA 1
ATOM 734 C C . ALA A 1 96 ? 5.817 -12.904 3.800 1.00 93.19 96 ALA A C 1
ATOM 736 O O . ALA A 1 96 ? 6.045 -11.990 3.005 1.00 93.19 96 ALA A O 1
ATOM 737 N N . PHE A 1 97 ? 4.793 -12.852 4.650 1.00 92.75 97 PHE A N 1
ATOM 738 C CA . PHE A 1 97 ? 4.101 -11.598 4.931 1.00 92.75 97 PHE A CA 1
ATOM 739 C C . PHE A 1 97 ? 5.011 -10.638 5.699 1.00 92.75 97 PHE A C 1
ATOM 741 O O . PHE A 1 97 ? 5.856 -11.047 6.495 1.00 92.75 97 PHE A O 1
ATOM 748 N N . ALA A 1 98 ? 4.833 -9.341 5.462 1.00 92.06 98 ALA A N 1
ATOM 749 C CA . ALA A 1 98 ? 5.349 -8.329 6.363 1.00 92.06 98 ALA A CA 1
ATOM 750 C C . ALA A 1 98 ? 4.673 -8.464 7.736 1.00 92.06 98 ALA A C 1
ATOM 752 O O . ALA A 1 98 ? 3.517 -8.870 7.823 1.00 92.06 98 ALA A O 1
ATOM 753 N N . HIS A 1 99 ? 5.392 -8.087 8.793 1.00 90.19 99 HIS A N 1
ATOM 754 C CA . HIS A 1 99 ? 4.833 -8.038 10.140 1.00 90.19 99 HIS A CA 1
ATOM 755 C C . HIS A 1 99 ? 3.604 -7.125 10.194 1.00 90.19 99 HIS A C 1
ATOM 757 O O . HIS A 1 99 ? 3.575 -6.083 9.529 1.00 90.19 99 HIS A O 1
ATOM 763 N N . ASP A 1 100 ? 2.638 -7.495 11.037 1.00 88.44 100 ASP A N 1
ATOM 764 C CA . ASP A 1 100 ? 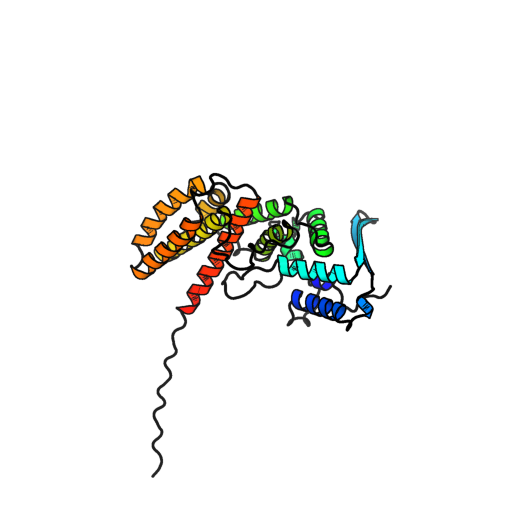1.447 -6.691 11.292 1.00 88.44 100 ASP A CA 1
ATOM 765 C C . ASP A 1 100 ? 1.850 -5.259 11.672 1.00 88.44 100 ASP A C 1
ATOM 767 O O . ASP A 1 100 ? 2.598 -5.049 12.637 1.00 88.44 100 ASP A O 1
ATOM 771 N N . PRO A 1 101 ? 1.400 -4.241 10.921 1.00 89.44 101 PRO A N 1
ATOM 772 C CA . PRO A 1 101 ? 1.781 -2.880 11.224 1.00 89.44 101 PRO A CA 1
ATOM 773 C C . PRO A 1 101 ? 1.057 -2.408 12.485 1.00 89.44 101 PRO A C 1
ATOM 775 O O . PRO A 1 101 ? -0.168 -2.483 12.592 1.00 89.44 101 PRO A O 1
ATOM 778 N N . LYS A 1 102 ? 1.818 -1.817 13.411 1.00 90.19 102 LYS A N 1
ATOM 779 C CA . LYS A 1 102 ? 1.251 -1.046 14.524 1.00 90.19 102 LYS A CA 1
ATOM 780 C C . LYS A 1 102 ? 0.335 0.050 13.975 1.00 90.19 102 LYS A C 1
ATOM 782 O O . LYS A 1 102 ? 0.682 0.685 12.974 1.00 90.19 102 LYS A O 1
ATOM 787 N N . PHE A 1 103 ? -0.768 0.362 14.658 1.00 92.50 103 PHE A N 1
ATOM 788 C CA . PHE A 1 103 ? -1.696 1.412 14.210 1.00 92.50 103 PHE A CA 1
ATOM 789 C C . PHE A 1 103 ? -0.987 2.748 13.913 1.00 92.50 103 PHE A C 1
ATOM 791 O O . PHE A 1 103 ? -1.172 3.347 12.852 1.00 92.50 103 PHE A O 1
ATOM 798 N N . MET A 1 104 ? -0.072 3.173 14.791 1.00 92.69 104 MET A N 1
ATOM 799 C CA . MET A 1 104 ? 0.691 4.411 14.590 1.00 92.69 104 MET A CA 1
ATOM 800 C C . MET A 1 104 ? 1.682 4.348 13.417 1.00 92.69 104 MET A C 1
ATOM 802 O O . MET A 1 104 ? 2.002 5.390 12.846 1.00 92.69 104 MET A O 1
ATOM 806 N N . ALA A 1 105 ? 2.124 3.158 12.999 1.00 92.56 105 ALA A N 1
ATOM 807 C CA . ALA A 1 105 ? 2.928 2.998 11.787 1.00 92.56 105 ALA A CA 1
ATOM 808 C C . ALA A 1 105 ? 2.086 3.217 10.518 1.00 92.56 105 ALA A C 1
ATOM 810 O O . ALA A 1 105 ? 2.568 3.830 9.564 1.00 92.56 105 ALA A O 1
ATOM 811 N N . VAL A 1 106 ? 0.816 2.790 10.524 1.00 96.31 106 VAL A N 1
ATOM 812 C CA . VAL A 1 106 ? -0.142 3.069 9.437 1.00 96.31 106 VAL A CA 1
ATOM 813 C C . VAL A 1 106 ? -0.444 4.566 9.355 1.00 96.31 106 VAL A C 1
ATOM 815 O O . VAL A 1 106 ? -0.409 5.148 8.274 1.00 96.31 106 VAL A O 1
ATOM 818 N N . CYS A 1 107 ? -0.649 5.220 10.498 1.00 95.88 107 CYS A N 1
ATOM 819 C CA . CYS A 1 107 ? -0.776 6.674 10.568 1.00 95.88 107 CYS A CA 1
ATOM 820 C C . CYS A 1 107 ? 0.476 7.393 10.032 1.00 95.88 107 CYS A C 1
ATOM 822 O O . CYS A 1 107 ? 0.378 8.283 9.185 1.00 95.88 107 CYS A O 1
ATOM 824 N N . GLY A 1 108 ? 1.664 6.977 10.480 1.00 94.62 108 GLY A N 1
ATOM 825 C CA . GLY A 1 108 ? 2.943 7.538 10.042 1.00 94.62 108 GLY A CA 1
ATOM 826 C C . GLY A 1 108 ? 3.213 7.350 8.547 1.00 94.62 108 GLY A C 1
ATOM 827 O O . GLY A 1 108 ? 3.872 8.186 7.937 1.00 94.62 108 GLY A O 1
ATOM 828 N N . ALA A 1 109 ? 2.647 6.314 7.919 1.00 94.38 109 ALA A N 1
ATOM 829 C CA . ALA A 1 109 ? 2.783 6.075 6.483 1.00 94.38 109 ALA A CA 1
ATOM 830 C C . ALA A 1 109 ? 2.164 7.177 5.596 1.00 94.38 109 ALA A C 1
ATOM 832 O O . ALA A 1 109 ? 2.511 7.251 4.408 1.00 94.38 109 ALA A O 1
ATOM 833 N N . LEU A 1 110 ? 1.299 8.030 6.160 1.00 96.62 110 LEU A N 1
ATOM 834 C CA . LEU A 1 110 ? 0.629 9.146 5.481 1.00 96.62 110 LEU A CA 1
ATOM 835 C C . LEU A 1 110 ? 1.406 10.470 5.523 1.00 96.62 110 LEU A C 1
ATOM 837 O O . LEU A 1 110 ? 1.082 11.389 4.772 1.00 96.62 110 LEU A O 1
ATOM 841 N N . VAL A 1 111 ? 2.423 10.583 6.378 1.00 95.00 111 VAL A N 1
ATOM 842 C CA . VAL A 1 111 ? 3.181 11.824 6.606 1.00 95.00 111 VAL A CA 1
ATOM 843 C C . VAL A 1 111 ? 4.687 11.591 6.479 1.00 95.00 111 VAL A C 1
ATOM 845 O O . VAL A 1 111 ? 5.136 10.471 6.240 1.00 95.00 111 VAL A O 1
ATOM 848 N N . ARG A 1 112 ? 5.485 12.667 6.533 1.00 91.06 112 ARG A N 1
ATOM 849 C CA . ARG A 1 112 ? 6.952 12.553 6.525 1.00 91.06 112 ARG A CA 1
ATOM 850 C C . ARG A 1 112 ? 7.463 12.117 7.890 1.00 91.06 112 ARG A C 1
ATOM 852 O O . ARG A 1 112 ? 8.228 11.167 7.983 1.00 91.06 112 ARG A O 1
ATOM 859 N N . GLU A 1 113 ? 7.025 12.821 8.925 1.00 90.69 113 GLU A N 1
ATOM 860 C CA . GLU A 1 113 ? 7.359 12.545 10.313 1.00 90.69 113 GLU A CA 1
ATOM 861 C C . GLU A 1 113 ? 6.058 12.409 11.098 1.00 90.69 113 GLU A C 1
ATOM 863 O O . GLU A 1 113 ? 5.099 13.140 10.853 1.00 90.69 113 GLU A O 1
ATOM 868 N N . LEU A 1 114 ? 6.007 11.479 12.054 1.00 90.56 114 LEU A N 1
ATOM 869 C CA . LEU A 1 114 ? 4.765 11.188 12.773 1.00 90.56 114 LEU A CA 1
ATOM 870 C C . LEU A 1 114 ? 4.215 12.406 13.537 1.00 90.56 114 LEU A C 1
ATOM 872 O O . LEU A 1 114 ? 3.004 12.546 13.675 1.00 90.56 114 LEU A O 1
ATOM 876 N N . LYS A 1 115 ? 5.096 13.312 13.976 1.00 92.12 115 LYS A N 1
ATOM 877 C CA . LYS A 1 115 ? 4.732 14.574 14.638 1.00 92.12 115 LYS A CA 1
ATOM 878 C C . LYS A 1 115 ? 3.923 15.525 13.744 1.00 92.12 115 LYS A C 1
ATOM 880 O O . LYS A 1 115 ? 3.206 16.370 14.265 1.00 92.12 115 LYS A O 1
ATOM 885 N N . ASP A 1 116 ? 4.026 15.373 12.423 1.00 92.94 116 ASP A N 1
ATOM 886 C CA . ASP A 1 116 ? 3.310 16.195 11.444 1.00 92.94 116 ASP A CA 1
ATOM 887 C C . ASP A 1 116 ? 1.898 15.651 11.166 1.00 92.94 116 ASP A C 1
ATOM 889 O O . ASP A 1 116 ? 1.155 16.237 10.379 1.00 92.94 116 ASP A O 1
ATOM 893 N N . LEU A 1 117 ? 1.523 14.514 11.768 1.00 93.56 117 LEU A N 1
ATOM 894 C CA . LEU A 1 117 ? 0.223 13.888 11.570 1.00 93.56 117 LEU A CA 1
ATOM 895 C C . LEU A 1 117 ? -0.902 14.747 12.168 1.00 93.56 117 LEU A C 1
ATOM 897 O O . LEU A 1 117 ? -0.980 14.903 13.389 1.00 93.56 117 LEU A O 1
ATOM 901 N N . PRO A 1 118 ? -1.855 15.224 11.349 1.00 90.94 118 PRO A N 1
ATOM 902 C CA . PRO A 1 118 ? -3.028 15.909 11.866 1.00 90.94 118 PRO A CA 1
ATOM 903 C C . PRO A 1 118 ? -3.892 14.957 12.700 1.00 90.94 118 PRO A C 1
ATOM 905 O O . PRO A 1 118 ? -4.291 13.889 12.227 1.00 90.94 118 PRO A O 1
ATOM 908 N N . ALA A 1 119 ? -4.265 15.375 13.911 1.00 87.62 119 ALA A N 1
ATOM 909 C CA . ALA A 1 119 ? -5.120 14.585 14.802 1.00 87.62 119 ALA A CA 1
ATOM 910 C C . ALA A 1 119 ? -6.429 14.076 14.146 1.00 87.62 119 ALA A C 1
ATOM 912 O O . ALA A 1 119 ? -6.791 12.921 14.384 1.00 87.62 119 ALA A O 1
ATOM 913 N N . PRO A 1 120 ? -7.121 14.844 13.271 1.00 90.19 120 PRO A N 1
ATOM 914 C CA . PRO A 1 120 ? -8.305 14.337 12.574 1.00 90.19 120 PRO A CA 1
ATOM 915 C C . PRO A 1 120 ? -8.034 13.134 11.658 1.00 90.19 120 PRO A C 1
ATOM 917 O O . PRO A 1 120 ? -8.912 12.288 11.493 1.00 90.19 120 PRO A O 1
ATOM 920 N N . ILE A 1 121 ? -6.831 13.020 11.081 1.00 93.50 121 ILE A N 1
ATOM 921 C CA . ILE A 1 121 ? -6.461 11.880 10.228 1.00 93.50 121 ILE A CA 1
ATOM 922 C C . ILE A 1 121 ? -6.302 10.615 11.075 1.00 93.50 121 ILE A C 1
ATOM 924 O O . ILE A 1 121 ? -6.858 9.579 10.713 1.00 93.50 121 ILE A O 1
ATOM 928 N N . ALA A 1 122 ? -5.624 10.708 12.225 1.00 92.06 122 ALA A N 1
ATOM 929 C CA . ALA A 1 122 ? -5.517 9.593 13.169 1.00 92.06 122 ALA A CA 1
ATOM 930 C C . ALA A 1 122 ? -6.900 9.119 13.642 1.00 92.06 122 ALA A C 1
ATOM 932 O O . ALA A 1 122 ? -7.199 7.929 13.585 1.00 92.06 122 ALA A O 1
ATOM 933 N N . ALA A 1 123 ? -7.776 10.054 14.026 1.00 90.25 123 ALA A N 1
ATOM 934 C CA . ALA A 1 123 ? -9.143 9.737 14.443 1.00 90.25 123 ALA A CA 1
ATOM 935 C C . ALA A 1 123 ? -9.972 9.096 13.313 1.00 90.25 123 ALA A C 1
ATOM 937 O O . ALA A 1 123 ? -10.774 8.197 13.556 1.00 90.25 123 ALA A O 1
ATOM 938 N N . THR A 1 124 ? -9.762 9.523 12.064 1.00 93.44 124 THR A N 1
ATOM 939 C CA . THR A 1 124 ? -10.432 8.928 10.899 1.00 93.44 124 THR A CA 1
ATOM 940 C C . THR A 1 124 ? -9.968 7.491 10.663 1.00 93.44 124 THR A C 1
ATOM 942 O O . THR A 1 124 ? -10.807 6.607 10.511 1.00 93.44 124 THR A O 1
ATOM 945 N N . LEU A 1 125 ? -8.655 7.230 10.680 1.00 94.75 125 LEU A N 1
ATOM 946 C CA . LEU A 1 125 ? -8.113 5.869 10.562 1.00 94.75 125 LEU A CA 1
ATOM 947 C C . LEU A 1 125 ? -8.582 4.960 11.701 1.00 94.75 125 LEU A C 1
ATOM 949 O O . LEU A 1 125 ? -8.899 3.797 11.466 1.00 94.75 125 LEU A O 1
ATOM 953 N N . TRP A 1 126 ? -8.669 5.499 12.918 1.00 92.75 126 TRP A N 1
ATOM 954 C CA . TRP A 1 126 ? -9.171 4.769 14.079 1.00 92.75 126 TRP A CA 1
ATOM 955 C C . TRP A 1 126 ? -10.601 4.287 13.847 1.00 92.75 126 TRP A C 1
ATOM 957 O O . TRP A 1 126 ? -10.899 3.099 13.965 1.00 92.75 126 TRP A O 1
ATOM 967 N N . ARG A 1 127 ? -11.472 5.203 13.418 1.00 92.69 127 ARG A N 1
ATOM 968 C CA . ARG A 1 127 ? -12.861 4.894 13.082 1.00 92.69 127 ARG A CA 1
ATOM 969 C C . ARG A 1 127 ? -12.957 3.846 11.972 1.00 92.69 127 ARG A C 1
ATOM 971 O O . ARG A 1 127 ? -13.733 2.905 12.091 1.00 92.69 127 ARG A O 1
ATOM 978 N N . VAL A 1 128 ? -12.138 3.975 10.927 1.00 94.88 128 VAL A N 1
ATOM 979 C CA . VAL A 1 128 ? -12.050 3.003 9.825 1.00 94.88 128 VAL A CA 1
ATOM 980 C C . VAL A 1 128 ? -11.702 1.602 10.331 1.00 94.88 128 VAL A C 1
ATOM 982 O O . VAL A 1 128 ? -12.349 0.634 9.928 1.00 94.88 128 VAL A O 1
ATOM 985 N N . ALA A 1 129 ? -10.720 1.481 11.224 1.00 94.19 129 ALA A N 1
ATOM 986 C CA . ALA A 1 129 ? -10.315 0.197 11.790 1.00 94.19 129 ALA A CA 1
ATOM 987 C C . ALA A 1 129 ? -11.417 -0.413 12.675 1.00 94.19 129 ALA A C 1
ATOM 989 O O . ALA A 1 129 ? -11.795 -1.564 12.485 1.00 94.19 129 ALA A O 1
ATOM 990 N N . VAL A 1 130 ? -11.975 0.378 13.594 1.00 92.88 130 VAL A N 1
ATOM 991 C CA . VAL A 1 130 ? -12.910 -0.083 14.637 1.00 92.88 130 VAL A CA 1
ATOM 992 C C . VAL A 1 130 ? -14.327 -0.347 14.104 1.00 92.88 130 VAL A C 1
ATOM 994 O O . VAL A 1 130 ? -15.021 -1.232 14.605 1.00 92.88 130 VAL A O 1
ATOM 997 N N . GLN A 1 131 ? -14.775 0.391 13.085 1.00 92.62 131 GLN A N 1
ATOM 998 C CA . GLN A 1 131 ? -16.112 0.237 12.484 1.00 92.62 131 GLN A CA 1
ATOM 999 C C . GLN A 1 131 ? -16.109 -0.516 11.151 1.00 92.62 131 GLN A C 1
ATOM 1001 O O . GLN A 1 131 ? -17.166 -0.643 10.542 1.00 92.62 131 GLN A O 1
ATOM 1006 N N . GLY A 1 132 ? -14.952 -0.985 10.672 1.00 92.81 132 GLY A N 1
ATOM 1007 C CA . GLY A 1 132 ? -14.878 -1.691 9.390 1.00 92.81 132 GLY A CA 1
ATOM 1008 C C . GLY A 1 132 ? -15.268 -0.819 8.188 1.00 92.81 132 GLY A C 1
ATOM 1009 O O . GLY A 1 132 ? -15.784 -1.329 7.199 1.00 92.81 132 GLY A O 1
ATOM 1010 N N . LEU A 1 133 ? -15.055 0.500 8.263 1.00 93.69 133 LEU A N 1
ATOM 1011 C CA . LEU A 1 133 ? -15.472 1.431 7.207 1.00 93.69 133 LEU A CA 1
ATOM 1012 C C . LEU A 1 133 ? -14.527 1.386 5.994 1.00 93.69 133 LEU A C 1
ATOM 1014 O O . LEU A 1 133 ? -13.359 1.002 6.139 1.00 93.69 133 LEU A O 1
ATOM 1018 N N . PRO A 1 134 ? -14.975 1.852 4.813 1.00 95.06 134 PRO A N 1
ATOM 1019 C CA . PRO A 1 134 ? -14.090 2.105 3.681 1.00 95.06 134 PRO A CA 1
ATOM 1020 C C . PRO A 1 134 ? -12.976 3.098 4.032 1.00 95.06 134 PRO A C 1
ATOM 1022 O O . PRO A 1 134 ? -13.190 4.055 4.781 1.00 95.06 134 PRO A O 1
ATOM 1025 N N . ILE A 1 135 ? -11.787 2.908 3.456 1.00 96.50 135 ILE A N 1
ATOM 1026 C CA . ILE A 1 135 ? -10.686 3.869 3.604 1.00 96.50 135 ILE A CA 1
ATOM 1027 C C . ILE A 1 135 ? -10.984 5.096 2.728 1.00 96.50 135 ILE A C 1
ATOM 1029 O O . ILE A 1 135 ? -11.168 4.951 1.518 1.00 96.50 135 ILE A O 1
ATOM 1033 N N . PRO A 1 136 ? -11.006 6.321 3.287 1.00 97.06 136 PRO A N 1
ATOM 1034 C CA . PRO A 1 136 ? -11.275 7.513 2.498 1.00 97.06 136 PRO A CA 1
ATOM 1035 C C . PRO A 1 136 ? -10.246 7.721 1.388 1.00 97.06 136 PRO A C 1
ATOM 1037 O O . PRO A 1 136 ? -9.036 7.623 1.603 1.00 97.06 136 PRO A O 1
ATOM 1040 N N . ARG A 1 137 ? -10.732 8.126 0.211 1.00 97.50 137 ARG A N 1
ATOM 1041 C CA . ARG A 1 137 ? -9.908 8.437 -0.967 1.00 97.50 137 ARG A CA 1
ATOM 1042 C C . ARG A 1 137 ? -8.803 9.467 -0.687 1.00 97.50 137 ARG A C 1
ATOM 1044 O O . ARG A 1 137 ? -7.722 9.399 -1.265 1.00 97.50 137 ARG A O 1
ATOM 1051 N N . SER A 1 138 ? -9.039 10.402 0.233 1.00 97.81 138 SER A N 1
ATOM 1052 C CA . SER A 1 138 ? -8.030 11.373 0.673 1.00 97.81 138 SER A CA 1
ATOM 1053 C C . SER A 1 138 ? -6.821 10.717 1.351 1.00 97.81 138 SER A C 1
ATOM 1055 O O . SER A 1 138 ? -5.698 11.184 1.166 1.00 97.81 138 SER A O 1
ATOM 1057 N N . LEU A 1 139 ? -7.011 9.614 2.083 1.00 98.19 139 LEU A N 1
ATOM 1058 C CA . LEU A 1 139 ? -5.912 8.878 2.715 1.00 98.19 139 LEU A CA 1
ATOM 1059 C C . LEU A 1 139 ? -5.090 8.104 1.682 1.00 98.19 139 LEU A C 1
ATOM 1061 O O . LEU A 1 139 ? -3.863 8.079 1.783 1.00 98.19 139 LEU A O 1
ATOM 1065 N N . LEU A 1 140 ? -5.738 7.559 0.644 1.00 98.25 140 LEU A N 1
ATOM 1066 C CA . LEU A 1 140 ? -5.034 6.994 -0.510 1.00 98.25 140 LEU A CA 1
ATOM 1067 C C . LEU A 1 140 ? -4.149 8.056 -1.181 1.00 98.25 140 LEU A C 1
ATOM 1069 O O . LEU A 1 140 ? -2.975 7.799 -1.448 1.00 98.25 140 LEU A O 1
ATOM 1073 N N . ALA A 1 141 ? -4.669 9.268 -1.395 1.00 98.38 141 ALA A N 1
ATOM 1074 C CA . ALA A 1 141 ? -3.895 10.361 -1.984 1.00 98.38 141 ALA A CA 1
ATOM 1075 C C . ALA A 1 141 ? -2.658 10.736 -1.158 1.00 98.38 141 ALA A C 1
ATOM 1077 O O . ALA A 1 141 ? -1.571 10.891 -1.721 1.00 98.38 141 ALA A O 1
ATOM 1078 N N . LEU A 1 142 ? -2.793 10.818 0.167 1.00 98.00 142 LEU A N 1
ATOM 1079 C CA . LEU A 1 142 ? -1.665 11.066 1.068 1.00 98.00 142 LEU A CA 1
ATOM 1080 C C . LEU A 1 142 ? -0.622 9.941 1.001 1.00 98.00 142 LEU A C 1
ATOM 1082 O O . LEU A 1 142 ? 0.571 10.219 0.848 1.00 98.00 142 LEU A O 1
ATOM 1086 N N . ALA A 1 143 ? -1.058 8.678 1.039 1.00 98.12 143 ALA A N 1
ATOM 1087 C CA . ALA A 1 143 ? -0.165 7.528 0.914 1.00 98.12 143 ALA A CA 1
ATOM 1088 C C . ALA A 1 143 ? 0.612 7.562 -0.416 1.00 98.12 143 ALA A C 1
ATOM 1090 O O . ALA A 1 143 ? 1.839 7.449 -0.427 1.00 98.12 143 ALA A O 1
ATOM 1091 N N . LEU A 1 144 ? -0.066 7.788 -1.542 1.00 98.06 144 LEU A N 1
ATOM 1092 C CA . LEU A 1 144 ? 0.576 7.824 -2.859 1.00 98.06 144 LEU A CA 1
ATOM 1093 C C . LEU A 1 144 ? 1.530 9.009 -3.021 1.00 98.06 144 LEU A C 1
ATOM 1095 O O . LEU A 1 144 ? 2.614 8.846 -3.590 1.00 98.06 144 LEU A O 1
ATOM 1099 N N . ALA A 1 145 ? 1.178 10.179 -2.482 1.00 96.06 145 ALA A N 1
ATOM 1100 C CA . ALA A 1 145 ? 2.063 11.340 -2.468 1.00 96.06 145 ALA A CA 1
ATOM 1101 C C . ALA A 1 145 ? 3.354 11.050 -1.686 1.00 96.06 145 ALA A C 1
ATOM 1103 O O . ALA A 1 145 ? 4.450 11.336 -2.178 1.00 96.06 145 ALA A O 1
ATOM 1104 N N . ARG A 1 146 ? 3.242 10.414 -0.509 1.00 94.62 146 ARG A N 1
ATOM 1105 C CA . ARG A 1 146 ? 4.407 9.981 0.271 1.00 94.62 146 ARG A CA 1
ATOM 1106 C C . ARG A 1 146 ? 5.254 8.981 -0.494 1.00 94.62 146 ARG A C 1
ATOM 1108 O O . ARG A 1 146 ? 6.447 9.223 -0.637 1.00 94.62 146 ARG A O 1
ATOM 1115 N N . LEU A 1 147 ? 4.649 7.920 -1.035 1.00 95.00 147 LEU A N 1
ATOM 1116 C CA . LEU A 1 147 ? 5.360 6.899 -1.810 1.00 95.00 147 LEU A CA 1
ATOM 1117 C C . LEU A 1 147 ? 6.143 7.514 -2.975 1.00 95.00 147 LEU A C 1
ATOM 1119 O O . LEU A 1 147 ? 7.308 7.178 -3.177 1.00 95.00 147 LEU A O 1
ATOM 1123 N N . ARG A 1 148 ? 5.525 8.442 -3.713 1.00 93.56 148 ARG A N 1
ATOM 1124 C CA . ARG A 1 148 ? 6.169 9.145 -4.828 1.00 93.56 148 ARG A CA 1
ATOM 1125 C C . ARG A 1 148 ? 7.393 9.932 -4.372 1.00 93.56 148 ARG A C 1
ATOM 1127 O O . ARG A 1 148 ? 8.430 9.830 -5.018 1.00 93.56 148 ARG A O 1
ATOM 1134 N N . ALA A 1 149 ? 7.284 10.669 -3.266 1.00 90.12 149 ALA A N 1
ATOM 1135 C CA . ALA A 1 149 ? 8.414 11.397 -2.699 1.00 90.12 149 ALA A CA 1
ATOM 1136 C C . ALA A 1 149 ? 9.562 10.446 -2.319 1.00 90.12 149 ALA A C 1
ATOM 1138 O O . ALA A 1 149 ? 10.713 10.745 -2.618 1.00 90.12 149 ALA A O 1
ATOM 1139 N N . GLU A 1 150 ? 9.265 9.273 -1.746 1.00 87.50 150 GLU A N 1
ATOM 1140 C CA . GLU A 1 150 ? 10.314 8.307 -1.386 1.00 87.50 150 GLU A CA 1
ATOM 1141 C C . GLU A 1 150 ? 11.018 7.664 -2.565 1.00 87.50 150 GLU A C 1
ATOM 1143 O O . GLU A 1 150 ? 12.158 7.236 -2.439 1.00 87.50 150 GLU A O 1
ATOM 1148 N N . ARG A 1 151 ? 10.329 7.506 -3.697 1.00 87.38 151 ARG A N 1
ATOM 1149 C CA . ARG A 1 151 ? 10.939 6.866 -4.865 1.00 87.38 151 ARG A CA 1
ATOM 1150 C C . ARG A 1 151 ? 11.849 7.813 -5.646 1.00 87.38 151 ARG A C 1
ATOM 1152 O O . ARG A 1 151 ? 12.653 7.328 -6.434 1.00 87.38 151 ARG A O 1
ATOM 1159 N N . VAL A 1 152 ? 11.720 9.126 -5.448 1.00 79.25 152 VAL A N 1
ATOM 1160 C CA . VAL A 1 152 ? 12.558 10.153 -6.095 1.00 79.25 152 VAL A CA 1
ATOM 1161 C C . VAL A 1 152 ? 13.805 10.474 -5.263 1.00 79.25 152 VAL A C 1
ATOM 1163 O O . VAL A 1 152 ? 14.856 10.807 -5.817 1.00 79.25 152 VAL A O 1
ATOM 1166 N N . ASP A 1 153 ? 13.688 10.358 -3.945 1.00 74.50 153 ASP A N 1
ATOM 1167 C CA . ASP A 1 153 ? 14.749 10.644 -2.988 1.00 74.50 153 ASP A CA 1
ATOM 1168 C C . ASP A 1 153 ? 15.728 9.464 -2.854 1.00 74.50 153 ASP A C 1
ATOM 1170 O O . ASP A 1 153 ? 15.310 8.311 -2.742 1.00 74.50 153 ASP A O 1
ATOM 1174 N N . LYS A 1 154 ? 17.034 9.748 -2.887 1.00 66.06 154 LYS A N 1
ATOM 1175 C CA . LYS A 1 154 ? 18.088 8.719 -2.810 1.00 66.06 154 LYS A CA 1
ATOM 1176 C C . LYS A 1 154 ? 18.321 8.232 -1.390 1.00 66.06 154 LYS A C 1
ATOM 1178 O O . LYS A 1 154 ? 18.690 7.076 -1.210 1.00 66.06 154 LYS A O 1
ATOM 1183 N N . ASP A 1 155 ? 18.076 9.099 -0.416 1.00 65.38 155 ASP A N 1
ATOM 1184 C CA . ASP A 1 155 ? 18.428 8.862 0.982 1.00 65.38 155 ASP A CA 1
ATOM 1185 C C . ASP A 1 155 ? 17.246 8.290 1.775 1.00 65.38 155 ASP A C 1
ATOM 1187 O O . ASP A 1 155 ? 17.295 8.166 3.000 1.00 65.38 155 ASP A O 1
ATOM 1191 N N . GLN A 1 156 ? 16.152 7.942 1.087 1.00 62.28 156 GLN A N 1
ATOM 1192 C CA . GLN A 1 156 ? 14.951 7.464 1.749 1.00 62.28 156 GLN A CA 1
ATOM 1193 C C . GLN A 1 156 ? 14.966 5.969 2.056 1.00 62.28 156 GLN A C 1
ATOM 1195 O O . GLN A 1 156 ? 15.495 5.156 1.291 1.00 62.28 156 GLN A O 1
ATOM 1200 N N . PRO A 1 157 ? 14.330 5.586 3.181 1.00 65.12 157 PRO A N 1
ATOM 1201 C CA . PRO A 1 157 ? 14.302 4.209 3.623 1.00 65.12 157 PRO A CA 1
ATOM 1202 C C . PRO A 1 157 ? 13.619 3.303 2.586 1.00 65.12 157 PRO A C 1
ATOM 1204 O O . PRO A 1 157 ? 12.829 3.744 1.733 1.00 65.12 157 PRO A O 1
ATOM 1207 N N . PRO A 1 158 ? 13.893 1.990 2.643 1.00 79.12 158 PRO A N 1
ATOM 1208 C CA . PRO A 1 158 ? 13.245 1.061 1.741 1.00 79.12 158 PRO A CA 1
ATOM 1209 C C . PRO A 1 158 ? 11.722 1.078 1.954 1.00 79.12 158 PRO A C 1
ATOM 1211 O O . PRO A 1 158 ? 11.246 1.411 3.038 1.00 79.12 158 PRO A O 1
ATOM 1214 N N . ILE A 1 159 ? 10.960 0.725 0.908 1.00 86.88 159 ILE A N 1
ATOM 1215 C CA . ILE A 1 159 ? 9.494 0.912 0.835 1.00 86.88 159 ILE A CA 1
ATOM 1216 C C . ILE A 1 159 ? 8.803 0.496 2.141 1.00 86.88 159 ILE A C 1
ATOM 1218 O O . ILE A 1 159 ? 9.045 -0.599 2.655 1.00 86.88 159 ILE A O 1
ATOM 1222 N N . ASN A 1 160 ? 7.949 1.380 2.658 1.00 92.75 160 ASN A N 1
ATOM 1223 C CA . ASN A 1 160 ? 7.212 1.178 3.899 1.00 92.75 160 ASN A CA 1
ATOM 1224 C C . ASN A 1 160 ? 6.059 0.171 3.708 1.00 92.75 160 ASN A C 1
ATOM 1226 O O . ASN A 1 160 ? 5.127 0.426 2.942 1.00 92.75 160 ASN A O 1
ATOM 1230 N N . HIS A 1 161 ? 6.107 -0.951 4.434 1.00 95.25 161 HIS A N 1
ATOM 1231 C CA . HIS A 1 161 ? 5.082 -2.000 4.409 1.00 95.25 161 HIS A CA 1
ATOM 1232 C C . HIS A 1 161 ? 3.704 -1.522 4.849 1.00 95.25 161 HIS A C 1
ATOM 1234 O O . HIS A 1 161 ? 2.734 -1.802 4.156 1.00 95.25 161 HIS A O 1
ATOM 1240 N N . ALA A 1 162 ? 3.615 -0.752 5.937 1.00 96.12 162 ALA A N 1
ATOM 1241 C CA . ALA A 1 162 ? 2.345 -0.226 6.437 1.00 96.12 162 ALA A CA 1
ATOM 1242 C C . ALA A 1 162 ? 1.648 0.648 5.385 1.00 96.12 162 ALA A C 1
ATOM 1244 O O . ALA A 1 162 ? 0.427 0.610 5.249 1.00 96.12 162 ALA A O 1
ATOM 1245 N N . ARG A 1 163 ? 2.424 1.386 4.577 1.00 97.56 163 ARG A N 1
ATOM 1246 C CA . ARG A 1 163 ? 1.877 2.159 3.457 1.00 97.56 163 ARG A CA 1
ATOM 1247 C C . ARG A 1 163 ? 1.314 1.270 2.359 1.00 97.56 163 ARG A C 1
ATOM 1249 O O . ARG A 1 163 ? 0.218 1.531 1.877 1.00 97.56 163 ARG A O 1
ATOM 1256 N N . MET A 1 164 ? 2.072 0.259 1.942 1.00 98.19 164 MET A N 1
ATOM 1257 C CA . MET A 1 164 ? 1.619 -0.650 0.888 1.00 98.19 164 MET A CA 1
ATOM 1258 C C . MET A 1 164 ? 0.400 -1.454 1.343 1.00 98.19 164 MET A C 1
ATOM 1260 O O . MET A 1 164 ? -0.545 -1.594 0.573 1.00 98.19 164 MET A O 1
ATOM 1264 N N . GLY A 1 165 ? 0.383 -1.876 2.609 1.00 97.56 165 GLY A N 1
ATOM 1265 C CA . GLY A 1 165 ? -0.779 -2.463 3.265 1.00 97.56 165 GLY A CA 1
ATOM 1266 C C . GLY A 1 165 ? -1.986 -1.528 3.249 1.00 97.56 165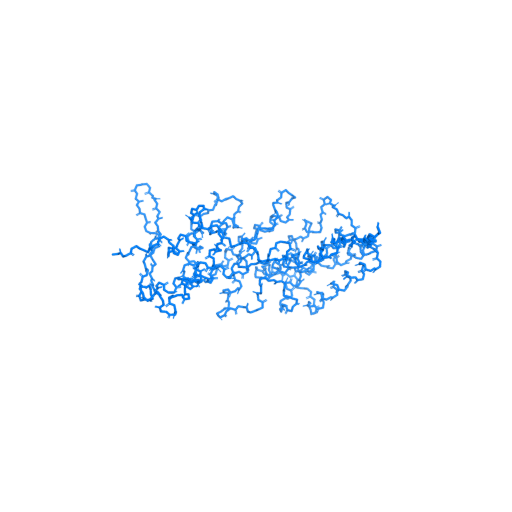 GLY A C 1
ATOM 1267 O O . GLY A 1 165 ? -3.061 -1.948 2.847 1.00 97.56 165 GLY A O 1
ATOM 1268 N N . LEU A 1 166 ? -1.822 -0.242 3.584 1.00 98.25 166 LEU A N 1
ATOM 1269 C CA . LEU A 1 166 ? -2.927 0.728 3.556 1.00 98.25 166 LEU A CA 1
ATOM 1270 C C . LEU A 1 166 ? -3.477 0.960 2.140 1.00 98.25 166 LEU A C 1
ATOM 1272 O O . LEU A 1 166 ? -4.691 1.048 1.960 1.00 98.25 166 LEU A O 1
ATOM 1276 N N . ILE A 1 167 ? -2.599 1.037 1.134 1.00 98.12 167 ILE A N 1
ATOM 1277 C CA . ILE A 1 167 ? -3.012 1.144 -0.275 1.00 98.12 167 ILE A CA 1
ATOM 1278 C C . ILE A 1 167 ? -3.773 -0.119 -0.693 1.00 98.12 167 ILE A C 1
ATOM 1280 O O . ILE A 1 167 ? -4.799 -0.006 -1.353 1.00 98.12 167 ILE A O 1
ATOM 1284 N N . ARG A 1 168 ? -3.320 -1.312 -0.290 1.00 97.19 168 ARG A N 1
ATOM 1285 C CA . ARG A 1 168 ? -4.031 -2.571 -0.553 1.00 97.19 168 ARG A CA 1
ATOM 1286 C C . ARG A 1 168 ? -5.400 -2.597 0.129 1.00 97.19 168 ARG A C 1
ATOM 1288 O O . ARG A 1 168 ? -6.400 -2.864 -0.532 1.00 97.19 168 ARG A O 1
ATOM 1295 N N . ALA A 1 169 ? -5.444 -2.280 1.421 1.00 96.38 169 ALA A N 1
ATOM 1296 C CA . ALA A 1 169 ? -6.660 -2.264 2.224 1.00 96.38 169 ALA A CA 1
ATOM 1297 C C . ALA A 1 169 ? -7.736 -1.355 1.618 1.00 96.38 169 ALA A C 1
ATOM 1299 O O . ALA A 1 169 ? -8.921 -1.673 1.696 1.00 96.38 169 ALA A O 1
ATOM 1300 N N . TYR A 1 170 ? -7.337 -0.247 0.977 1.00 96.94 170 TYR A N 1
ATOM 1301 C CA . TYR A 1 170 ? -8.264 0.625 0.256 1.00 96.94 170 TYR A CA 1
ATOM 1302 C C . TYR A 1 170 ? -9.059 -0.141 -0.811 1.00 96.94 170 TYR A C 1
ATOM 1304 O O . TYR A 1 170 ? -10.281 -0.036 -0.826 1.00 96.94 170 TYR A O 1
ATOM 1312 N N . TYR A 1 171 ? -8.399 -0.951 -1.646 1.00 95.50 171 TYR A N 1
ATOM 1313 C CA . TYR A 1 171 ? -9.068 -1.747 -2.686 1.00 95.50 171 TYR A CA 1
ATOM 1314 C C . TYR A 1 171 ? -9.870 -2.905 -2.106 1.00 95.50 171 TYR A C 1
ATOM 1316 O O . TYR A 1 171 ? -11.003 -3.127 -2.522 1.00 95.50 171 TYR A O 1
ATOM 1324 N N . VAL A 1 172 ? -9.323 -3.596 -1.099 1.00 94.00 172 VAL A N 1
ATOM 1325 C CA . VAL A 1 172 ? -10.034 -4.692 -0.419 1.00 94.00 172 VAL A CA 1
ATOM 1326 C C . VAL A 1 172 ? -11.381 -4.209 0.125 1.00 94.00 172 VAL A C 1
ATOM 1328 O O . VAL A 1 172 ? -12.375 -4.921 0.014 1.00 94.00 172 VAL A O 1
ATOM 1331 N N . ARG A 1 173 ? -11.435 -2.979 0.650 1.00 92.62 173 ARG A N 1
ATOM 1332 C CA . ARG A 1 173 ? -12.653 -2.370 1.204 1.00 92.62 173 ARG A CA 1
ATOM 1333 C C . ARG A 1 173 ? -13.487 -1.572 0.200 1.00 92.62 173 ARG A C 1
ATOM 1335 O O . ARG A 1 173 ? -14.546 -1.073 0.577 1.00 92.62 173 ARG A O 1
ATOM 1342 N N . LEU A 1 174 ? -13.025 -1.410 -1.040 1.00 89.00 174 LEU A N 1
ATOM 1343 C CA . LEU A 1 174 ? -13.756 -0.664 -2.068 1.00 89.00 174 LEU A CA 1
ATOM 1344 C C . LEU A 1 174 ? -14.977 -1.448 -2.563 1.00 89.00 174 LEU A C 1
ATOM 1346 O O . LEU A 1 174 ? -16.020 -0.859 -2.839 1.00 89.00 174 LEU A O 1
ATOM 1350 N N . THR A 1 175 ? -14.852 -2.774 -2.631 1.00 81.75 175 THR A N 1
ATOM 1351 C CA . THR A 1 175 ? -15.907 -3.680 -3.091 1.00 81.75 175 THR A CA 1
ATOM 1352 C C . THR A 1 175 ? -16.560 -4.375 -1.893 1.00 81.75 175 THR A C 1
ATOM 1354 O O . THR A 1 175 ? -15.868 -5.077 -1.151 1.00 81.75 175 THR A O 1
ATOM 1357 N N . PRO A 1 176 ? -17.883 -4.233 -1.682 1.00 74.19 176 PRO A N 1
ATOM 1358 C CA . PRO A 1 176 ? -18.595 -5.007 -0.669 1.00 74.19 176 PRO A CA 1
ATOM 1359 C C . PRO A 1 176 ? -18.391 -6.511 -0.895 1.00 74.19 176 PRO A C 1
ATOM 1361 O O . PRO A 1 176 ? -18.659 -7.011 -1.982 1.00 74.19 176 PRO A O 1
ATOM 1364 N N . GLY A 1 177 ? -17.904 -7.230 0.120 1.00 68.19 177 GLY A N 1
ATOM 1365 C CA . GLY A 1 177 ? -17.550 -8.654 0.005 1.00 68.19 177 GLY A CA 1
ATOM 1366 C C . GLY A 1 177 ? -16.092 -8.938 -0.389 1.00 68.19 177 GLY A C 1
ATOM 1367 O O . GLY A 1 177 ? -15.688 -10.098 -0.365 1.00 68.19 177 GLY A O 1
ATOM 1368 N N . GLY A 1 178 ? -15.293 -7.901 -0.663 1.00 67.62 178 GLY A N 1
ATOM 1369 C CA . GLY A 1 178 ? -13.858 -7.995 -0.940 1.00 67.62 178 GLY A CA 1
ATOM 1370 C C . GLY A 1 178 ? -13.509 -8.040 -2.429 1.00 67.62 178 GLY A C 1
ATOM 1371 O O . GLY A 1 178 ? -14.233 -8.601 -3.248 1.00 67.62 178 GLY A O 1
ATOM 1372 N N . ASP A 1 179 ? -12.364 -7.456 -2.786 1.00 77.12 179 ASP A N 1
ATOM 1373 C CA . ASP A 1 179 ? -11.757 -7.611 -4.110 1.00 77.12 179 ASP A CA 1
ATOM 1374 C C . ASP A 1 179 ? -10.809 -8.823 -4.118 1.00 77.12 179 ASP A C 1
ATOM 1376 O O . ASP A 1 179 ? -9.667 -8.747 -3.655 1.00 77.12 179 ASP A O 1
ATOM 1380 N N . ALA A 1 180 ? -11.285 -9.951 -4.655 1.00 75.38 180 ALA A N 1
ATOM 1381 C CA . ALA A 1 180 ? -10.514 -11.194 -4.740 1.00 75.38 180 ALA A CA 1
ATOM 1382 C C . ALA A 1 180 ? -9.276 -11.082 -5.647 1.00 75.38 180 ALA A C 1
ATOM 1384 O O . ALA A 1 180 ? -8.346 -11.879 -5.519 1.00 75.38 180 ALA A O 1
ATOM 1385 N N . THR A 1 181 ? -9.234 -10.094 -6.546 1.00 84.38 181 THR A N 1
ATOM 1386 C CA . THR A 1 181 ? -8.069 -9.865 -7.410 1.00 84.38 181 THR A CA 1
ATOM 1387 C C . THR A 1 181 ? -6.930 -9.176 -6.657 1.00 84.38 181 THR A C 1
ATOM 1389 O O . THR A 1 181 ? -5.770 -9.267 -7.073 1.00 84.38 181 THR A O 1
ATOM 1392 N N . MET A 1 182 ? -7.233 -8.549 -5.515 1.00 92.06 182 MET A N 1
ATOM 1393 C CA . MET A 1 182 ? -6.276 -7.812 -4.703 1.00 92.06 182 MET A CA 1
ATOM 1394 C C . MET A 1 182 ? -5.630 -8.682 -3.613 1.00 92.06 182 MET A C 1
ATOM 1396 O O . MET A 1 182 ? -5.877 -8.571 -2.401 1.00 92.06 182 MET A O 1
ATOM 1400 N N . THR A 1 183 ? -4.735 -9.561 -4.053 1.00 93.44 183 THR A N 1
ATOM 1401 C CA . THR A 1 183 ? -3.950 -10.431 -3.174 1.00 93.44 183 THR A CA 1
ATOM 1402 C C . THR A 1 183 ? -2.849 -9.666 -2.441 1.00 93.44 183 THR A C 1
ATOM 1404 O O . THR A 1 183 ? -2.436 -8.577 -2.834 1.00 93.44 183 THR A O 1
ATOM 1407 N N . ALA A 1 184 ? -2.344 -10.238 -1.348 1.00 95.56 184 ALA A N 1
ATOM 1408 C CA . ALA A 1 184 ? -1.190 -9.693 -0.630 1.00 95.56 184 ALA A CA 1
ATOM 1409 C C . ALA A 1 184 ? 0.148 -9.940 -1.367 1.00 95.56 184 ALA A C 1
ATOM 1411 O O . ALA A 1 184 ? 1.109 -9.192 -1.172 1.00 95.56 184 ALA A O 1
ATOM 1412 N N . TYR A 1 185 ? 0.183 -10.941 -2.252 1.00 97.00 185 TYR A N 1
ATOM 1413 C CA . TYR A 1 185 ? 1.290 -11.273 -3.154 1.00 97.00 185 TYR A CA 1
ATOM 1414 C C . TYR A 1 185 ? 1.039 -10.768 -4.579 1.00 97.00 185 TYR A C 1
ATOM 1416 O O . TYR A 1 185 ? -0.031 -10.237 -4.871 1.00 97.00 185 TYR A O 1
ATOM 1424 N N . LEU A 1 186 ? 2.031 -10.950 -5.456 1.00 97.62 186 LEU A N 1
ATOM 1425 C CA . LEU A 1 186 ? 1.910 -10.686 -6.888 1.00 97.62 186 LEU A CA 1
ATOM 1426 C C . LEU A 1 186 ? 0.730 -11.462 -7.482 1.00 97.62 186 LEU A C 1
ATOM 1428 O O . LEU A 1 186 ? 0.655 -12.677 -7.321 1.00 97.62 186 LEU A O 1
ATOM 1432 N N . ASN A 1 187 ? -0.133 -10.755 -8.210 1.00 97.12 187 ASN A N 1
ATOM 1433 C CA . ASN A 1 187 ? -1.172 -11.347 -9.042 1.00 97.12 187 ASN A CA 1
ATOM 1434 C C . ASN A 1 187 ? -0.818 -11.136 -10.531 1.00 97.12 187 ASN A C 1
ATOM 1436 O O . ASN A 1 187 ? -1.061 -10.049 -11.065 1.00 97.12 187 ASN A O 1
ATOM 1440 N N . PRO A 1 188 ? -0.238 -12.139 -11.220 1.00 96.88 188 PRO A N 1
ATOM 1441 C CA . PRO A 1 188 ? 0.098 -12.034 -12.644 1.00 96.88 188 PRO A CA 1
ATOM 1442 C C . PRO A 1 188 ? -1.125 -11.843 -13.552 1.00 96.88 188 PRO A C 1
ATOM 1444 O O . PRO A 1 188 ? -1.002 -11.303 -14.651 1.00 96.88 188 PRO A O 1
ATOM 1447 N N . ASP A 1 189 ? -2.305 -12.239 -13.074 1.00 95.75 189 ASP A N 1
ATOM 1448 C CA . ASP A 1 189 ? -3.581 -12.194 -13.788 1.00 95.75 189 ASP A CA 1
ATOM 1449 C C . ASP A 1 189 ? -4.472 -11.021 -13.345 1.00 95.75 189 ASP A C 1
ATOM 1451 O O . ASP A 1 189 ? -5.666 -10.999 -13.643 1.00 95.75 189 ASP A O 1
ATOM 1455 N N . HIS A 1 190 ? -3.920 -10.024 -12.640 1.00 96.31 190 HIS A N 1
ATOM 1456 C CA . HIS A 1 190 ? -4.692 -8.852 -12.224 1.00 96.31 190 HIS A CA 1
ATOM 1457 C C . HIS A 1 190 ? -5.355 -8.179 -13.448 1.00 96.31 190 HIS A C 1
ATOM 1459 O O . HIS A 1 190 ? -4.678 -7.938 -14.445 1.00 96.31 190 HIS A O 1
ATOM 1465 N N . PRO A 1 191 ? -6.649 -7.821 -13.422 1.00 94.56 191 PRO A N 1
ATOM 1466 C CA . PRO A 1 191 ? -7.343 -7.365 -14.633 1.00 94.56 191 PRO A CA 1
ATOM 1467 C C . PRO A 1 191 ? -6.927 -5.957 -15.092 1.00 94.56 191 PRO A C 1
ATOM 1469 O O . PRO A 1 191 ? -7.061 -5.605 -16.260 1.00 94.56 191 PRO A O 1
ATOM 1472 N N . ALA A 1 192 ? -6.432 -5.118 -14.179 1.00 95.31 192 ALA A N 1
ATOM 1473 C CA . ALA A 1 192 ? -6.115 -3.727 -14.490 1.00 95.31 192 ALA A CA 1
ATOM 1474 C C . ALA A 1 192 ? -4.733 -3.538 -15.140 1.00 95.31 192 ALA A C 1
ATOM 1476 O O . ALA A 1 192 ? -3.703 -3.807 -14.518 1.00 95.31 192 ALA A O 1
ATOM 1477 N N . ALA A 1 193 ? -4.698 -2.910 -16.319 1.00 97.25 193 ALA A N 1
ATOM 1478 C CA . ALA A 1 193 ? -3.458 -2.517 -16.997 1.00 97.25 193 ALA A CA 1
ATOM 1479 C C . ALA A 1 193 ? -2.549 -1.616 -16.133 1.00 97.25 193 ALA A C 1
ATOM 1481 O O . ALA A 1 193 ? -1.327 -1.718 -16.206 1.00 97.25 193 ALA A O 1
ATOM 1482 N N . ALA A 1 194 ? -3.126 -0.772 -15.267 1.00 97.69 194 ALA A N 1
ATOM 1483 C CA . ALA A 1 194 ? -2.371 0.084 -14.348 1.00 97.69 194 ALA A CA 1
ATOM 1484 C C . ALA A 1 194 ? -1.453 -0.718 -13.406 1.00 97.69 194 ALA A C 1
ATOM 1486 O O . ALA A 1 194 ? -0.304 -0.331 -13.187 1.00 97.69 194 ALA A O 1
ATOM 1487 N N . TYR A 1 195 ? -1.932 -1.866 -12.913 1.00 98.31 195 TYR A N 1
ATOM 1488 C CA . TYR A 1 195 ? -1.151 -2.790 -12.088 1.00 98.31 195 TYR A CA 1
ATOM 1489 C C . TYR A 1 195 ? 0.054 -3.331 -12.869 1.00 98.31 195 TYR A C 1
ATOM 1491 O O . TYR A 1 19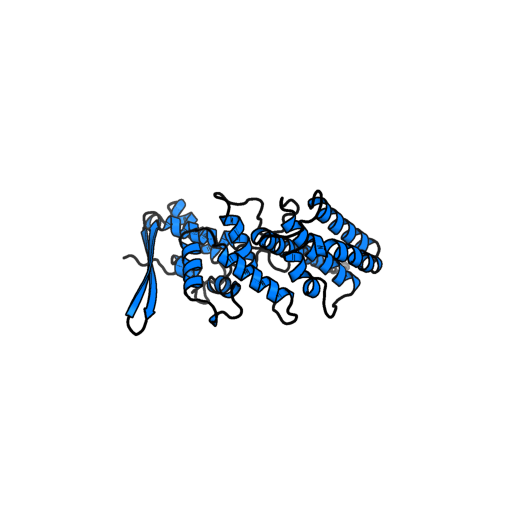5 ? 1.192 -3.275 -12.396 1.00 98.31 195 TYR A O 1
ATOM 1499 N N . HIS A 1 196 ? -0.169 -3.752 -14.117 1.00 98.50 196 HIS A N 1
ATOM 1500 C CA . HIS A 1 196 ? 0.883 -4.262 -15.004 1.00 98.50 196 HIS A CA 1
ATOM 1501 C C . HIS A 1 196 ? 1.896 -3.198 -15.426 1.00 98.50 196 HIS A C 1
ATOM 1503 O O . HIS A 1 196 ? 3.086 -3.493 -15.517 1.00 98.50 196 HIS A O 1
ATOM 1509 N N . CYS A 1 197 ? 1.491 -1.935 -15.583 1.00 98.44 197 CYS A N 1
ATOM 1510 C CA . CYS A 1 197 ? 2.441 -0.830 -15.755 1.00 98.44 197 CYS A CA 1
ATOM 1511 C C . CYS A 1 197 ? 3.396 -0.700 -14.553 1.00 98.44 197 CYS A C 1
ATOM 1513 O O . CYS A 1 197 ? 4.588 -0.440 -14.737 1.00 98.44 197 CYS A O 1
ATOM 1515 N N . GLY A 1 198 ? 2.893 -0.921 -13.335 1.00 98.25 198 GLY A N 1
ATOM 1516 C CA . GLY A 1 198 ? 3.709 -0.989 -12.125 1.00 98.25 198 GLY A CA 1
ATOM 1517 C C . GLY A 1 198 ? 4.688 -2.162 -12.149 1.00 98.25 198 GLY A C 1
ATOM 1518 O O . GLY A 1 198 ? 5.889 -1.970 -11.931 1.00 98.25 198 GLY A O 1
ATOM 1519 N N . ARG A 1 199 ? 4.195 -3.364 -12.486 1.00 98.56 199 ARG A N 1
ATOM 1520 C CA . ARG A 1 199 ? 5.024 -4.574 -12.647 1.00 98.56 199 ARG A CA 1
ATOM 1521 C C . ARG A 1 199 ? 6.158 -4.342 -13.652 1.00 98.56 199 ARG A C 1
ATOM 1523 O O . ARG A 1 199 ? 7.313 -4.625 -13.338 1.00 98.56 199 ARG A O 1
ATOM 1530 N N . LEU A 1 200 ? 5.865 -3.746 -14.813 1.00 98.31 200 LEU A N 1
ATOM 1531 C CA . LEU A 1 200 ? 6.876 -3.414 -15.825 1.00 98.31 200 LEU A CA 1
ATOM 1532 C C . LEU A 1 200 ? 7.977 -2.516 -15.269 1.00 98.31 200 LEU A C 1
ATOM 1534 O O . LEU A 1 200 ? 9.153 -2.774 -15.517 1.00 98.31 200 LEU A O 1
ATOM 1538 N N . LEU A 1 201 ? 7.629 -1.488 -14.488 1.00 97.75 201 LEU A N 1
ATOM 1539 C CA . LEU A 1 201 ? 8.639 -0.615 -13.889 1.00 97.75 201 LEU A CA 1
ATOM 1540 C C . LEU A 1 201 ? 9.592 -1.397 -12.969 1.00 97.75 201 LEU A C 1
ATOM 1542 O O . LEU A 1 201 ? 10.797 -1.138 -12.986 1.00 97.75 201 LEU A O 1
ATOM 1546 N N . ALA A 1 202 ? 9.077 -2.363 -12.201 1.00 97.00 202 ALA A N 1
ATOM 1547 C CA . ALA A 1 202 ? 9.905 -3.227 -11.361 1.00 97.00 202 ALA A CA 1
ATOM 1548 C C . ALA A 1 202 ? 10.832 -4.124 -12.199 1.00 97.00 202 ALA A C 1
ATOM 1550 O O . ALA A 1 202 ? 12.020 -4.226 -11.884 1.00 97.00 202 ALA A O 1
ATOM 1551 N N . VAL A 1 203 ? 10.332 -4.706 -13.297 1.00 98.00 203 VAL A N 1
ATOM 1552 C CA . VAL A 1 203 ? 11.143 -5.525 -14.217 1.00 98.00 203 VAL A CA 1
ATOM 1553 C C . VAL A 1 203 ? 12.234 -4.685 -14.891 1.00 98.00 203 VAL A C 1
ATOM 1555 O O . VAL A 1 203 ? 13.393 -5.092 -14.888 1.00 98.00 203 VAL A O 1
ATOM 1558 N N . PHE A 1 204 ? 11.922 -3.478 -15.382 1.00 97.44 204 PHE A N 1
ATOM 1559 C CA . PHE A 1 204 ? 12.922 -2.575 -15.971 1.00 97.44 204 PHE A CA 1
ATOM 1560 C C . PHE A 1 204 ? 14.009 -2.166 -14.974 1.00 97.44 204 PHE A C 1
ATOM 1562 O O . PHE A 1 204 ? 15.187 -2.113 -15.328 1.00 97.44 204 PHE A O 1
ATOM 1569 N N . ALA A 1 205 ? 13.627 -1.879 -13.728 1.00 94.88 205 ALA A N 1
ATOM 1570 C CA . ALA A 1 205 ? 14.582 -1.556 -12.676 1.00 94.88 205 ALA A CA 1
ATOM 1571 C C . ALA A 1 205 ? 15.490 -2.750 -12.348 1.00 94.88 205 ALA A C 1
ATOM 1573 O O . ALA A 1 205 ? 16.697 -2.574 -12.172 1.00 94.88 205 ALA A O 1
ATOM 1574 N N . ASN A 1 206 ? 14.928 -3.961 -12.307 1.00 95.12 206 ASN A N 1
ATOM 1575 C CA . ASN A 1 206 ? 15.702 -5.171 -12.059 1.00 95.12 206 ASN A CA 1
ATOM 1576 C C . ASN A 1 206 ? 16.664 -5.487 -13.210 1.00 95.12 206 ASN A C 1
ATOM 1578 O O . ASN A 1 206 ? 17.829 -5.780 -12.963 1.00 95.12 206 ASN A O 1
ATOM 1582 N N . LEU A 1 207 ? 16.204 -5.333 -14.453 1.00 96.44 207 LEU A N 1
ATOM 1583 C CA . LEU A 1 207 ? 17.019 -5.488 -15.657 1.00 96.44 207 LEU A CA 1
ATOM 1584 C C . LEU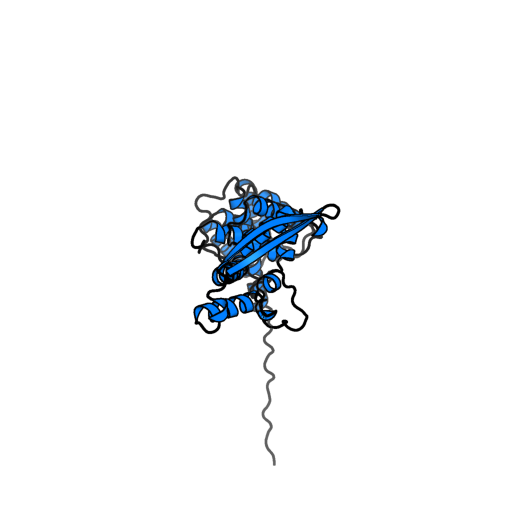 A 1 207 ? 18.189 -4.499 -15.680 1.00 96.44 207 LEU A C 1
ATOM 1586 O O . LEU A 1 207 ? 19.324 -4.890 -15.936 1.00 96.44 207 LEU A O 1
ATOM 1590 N N . GLN A 1 208 ? 17.942 -3.223 -15.370 1.00 95.12 208 GLN A N 1
ATOM 1591 C CA . GLN A 1 208 ? 19.020 -2.238 -15.279 1.00 95.12 208 GLN A CA 1
ATOM 1592 C C . GLN A 1 208 ? 20.070 -2.655 -14.245 1.00 95.12 208 GLN A C 1
ATOM 1594 O O . GLN A 1 208 ? 21.265 -2.575 -14.526 1.00 95.12 208 GLN A O 1
ATOM 1599 N N . ARG A 1 209 ? 19.626 -3.090 -13.061 1.00 93.38 209 ARG A N 1
ATOM 1600 C CA . ARG A 1 209 ? 20.522 -3.513 -11.982 1.00 93.38 209 ARG A CA 1
ATOM 1601 C C . ARG A 1 209 ? 21.337 -4.747 -12.367 1.00 93.38 209 ARG A C 1
ATOM 1603 O O . ARG A 1 209 ? 22.526 -4.774 -12.086 1.00 93.38 209 ARG A O 1
ATOM 1610 N N . ALA A 1 210 ? 20.733 -5.721 -13.045 1.00 93.75 210 ALA A N 1
ATOM 1611 C CA . ALA A 1 210 ? 21.454 -6.881 -13.564 1.00 93.75 210 ALA A CA 1
ATOM 1612 C C . ALA A 1 210 ? 22.509 -6.484 -14.614 1.00 93.75 210 ALA A C 1
ATOM 1614 O O . ALA A 1 210 ? 23.606 -7.027 -14.618 1.00 93.75 210 ALA A O 1
ATOM 1615 N N . ALA A 1 211 ? 22.199 -5.511 -15.476 1.00 95.00 211 ALA A N 1
ATOM 1616 C CA . ALA A 1 211 ? 23.078 -5.113 -16.575 1.00 95.00 211 ALA A CA 1
ATOM 1617 C C . ALA A 1 211 ? 24.209 -4.155 -16.170 1.00 95.00 211 ALA A C 1
ATOM 1619 O O . ALA A 1 211 ? 25.239 -4.111 -16.841 1.00 95.00 211 ALA A O 1
ATOM 1620 N N . LEU A 1 212 ? 23.996 -3.319 -15.148 1.00 93.44 212 LEU A N 1
ATOM 1621 C CA . LEU A 1 212 ? 24.895 -2.208 -14.805 1.00 93.44 212 LEU A CA 1
ATOM 1622 C C . LEU A 1 212 ? 25.334 -2.187 -13.333 1.00 93.44 212 LEU A C 1
ATOM 1624 O O . LEU A 1 212 ? 26.150 -1.341 -12.977 1.00 93.44 212 LEU A O 1
ATOM 1628 N N . GLY A 1 213 ? 24.788 -3.055 -12.480 1.00 90.00 213 GLY A N 1
ATOM 1629 C CA . GLY A 1 213 ? 24.977 -2.979 -11.033 1.00 90.00 213 GLY A CA 1
ATOM 1630 C C . GLY A 1 213 ? 24.274 -1.766 -10.414 1.00 90.00 213 GLY A C 1
ATOM 1631 O O . GLY A 1 213 ? 23.190 -1.355 -10.845 1.00 90.00 213 GLY A O 1
ATOM 1632 N N . GLU A 1 214 ? 24.882 -1.191 -9.378 1.00 80.88 214 GLU A N 1
ATOM 1633 C CA . GLU A 1 214 ? 24.396 0.048 -8.773 1.00 80.88 214 GLU A CA 1
ATOM 1634 C C . GLU A 1 214 ? 24.758 1.260 -9.637 1.00 80.88 214 GLU A C 1
ATOM 1636 O O . GLU A 1 214 ? 25.909 1.474 -10.010 1.00 80.88 214 GLU A O 1
ATOM 1641 N N . VAL A 1 215 ? 23.758 2.084 -9.952 1.00 80.25 215 VAL A N 1
ATOM 1642 C CA . VAL A 1 215 ? 23.925 3.284 -10.779 1.00 80.25 215 VAL A CA 1
ATOM 1643 C C . VAL A 1 215 ? 23.498 4.526 -10.011 1.00 80.25 215 VAL A C 1
ATOM 1645 O O . VAL A 1 215 ? 22.534 4.501 -9.250 1.00 80.25 215 VAL A O 1
ATOM 1648 N N . GLY A 1 216 ? 24.161 5.655 -10.273 1.00 67.56 216 GLY A N 1
ATOM 1649 C CA . GLY A 1 216 ? 23.937 6.891 -9.520 1.00 67.56 216 GLY A CA 1
ATOM 1650 C C . GLY A 1 216 ? 22.500 7.431 -9.554 1.00 67.56 216 GLY A C 1
ATOM 1651 O O . GLY A 1 216 ? 22.110 8.125 -8.626 1.00 67.56 216 GLY A O 1
ATOM 1652 N N . ALA A 1 217 ? 21.702 7.148 -10.588 1.00 75.06 217 ALA A N 1
ATOM 1653 C CA . ALA A 1 217 ? 20.255 7.382 -10.569 1.00 75.06 217 ALA A CA 1
ATOM 1654 C C . ALA A 1 217 ? 19.550 6.341 -11.441 1.00 75.06 217 ALA A C 1
ATOM 1656 O O . ALA A 1 217 ? 19.589 6.441 -12.672 1.00 75.06 217 ALA A O 1
ATOM 1657 N N . GLY A 1 218 ? 18.939 5.342 -10.803 1.00 84.69 218 GLY A N 1
ATOM 1658 C CA . GLY A 1 218 ? 18.298 4.217 -11.484 1.00 84.69 218 GLY A CA 1
ATOM 1659 C C . GLY A 1 218 ? 16.968 4.559 -12.163 1.00 84.69 218 GLY A C 1
ATOM 1660 O O . GLY A 1 218 ? 16.446 5.672 -12.047 1.00 84.69 218 GLY A O 1
ATOM 1661 N N . VAL A 1 219 ? 16.393 3.574 -12.861 1.00 88.88 219 VAL A N 1
ATOM 1662 C CA . VAL A 1 219 ? 15.092 3.685 -13.552 1.00 88.88 219 VAL A CA 1
ATOM 1663 C C . VAL A 1 219 ? 14.006 4.209 -12.611 1.00 88.88 219 VAL A C 1
ATOM 1665 O O . VAL A 1 219 ? 13.294 5.147 -12.961 1.00 88.88 219 VAL A O 1
ATOM 1668 N N . VAL A 1 220 ? 13.908 3.654 -11.400 1.00 89.88 220 VAL A N 1
ATOM 1669 C CA . VAL A 1 220 ? 12.888 4.052 -10.415 1.00 89.88 220 VAL A CA 1
ATOM 1670 C C . VAL A 1 220 ? 13.022 5.532 -10.069 1.00 89.88 220 VAL A C 1
ATOM 1672 O O . VAL A 1 220 ? 12.050 6.271 -10.193 1.00 89.88 220 VAL A O 1
ATOM 1675 N N . GLN A 1 221 ? 14.229 5.989 -9.733 1.00 89.50 221 GLN A N 1
ATOM 1676 C CA . GLN A 1 221 ? 14.452 7.375 -9.328 1.00 89.50 221 GLN A CA 1
ATOM 1677 C C . GLN A 1 221 ? 14.052 8.376 -10.418 1.00 89.50 221 GLN A C 1
ATOM 1679 O O . GLN A 1 221 ? 13.461 9.417 -10.140 1.00 89.50 221 GLN A O 1
ATOM 1684 N N . ARG A 1 222 ? 14.359 8.052 -11.677 1.00 90.88 222 ARG A N 1
ATOM 1685 C CA . ARG A 1 222 ? 14.113 8.946 -12.816 1.00 90.88 222 ARG A CA 1
ATOM 1686 C C . ARG A 1 222 ? 12.669 8.922 -13.298 1.00 90.88 222 ARG A C 1
ATOM 1688 O O . ARG A 1 222 ? 12.176 9.939 -13.778 1.00 90.88 222 ARG A O 1
ATOM 1695 N N . TYR A 1 223 ? 12.014 7.765 -13.226 1.00 94.19 223 TYR A N 1
ATOM 1696 C CA . TYR A 1 223 ? 10.767 7.537 -13.951 1.00 94.19 223 TYR A CA 1
ATOM 1697 C C . TYR A 1 223 ? 9.566 7.224 -13.066 1.00 94.19 223 TYR A C 1
ATOM 1699 O O . TYR A 1 223 ? 8.455 7.347 -13.566 1.00 94.19 223 TYR A O 1
ATOM 1707 N N . TYR A 1 224 ? 9.718 6.887 -11.779 1.00 95.31 224 TYR A N 1
ATOM 1708 C CA . TYR A 1 224 ? 8.579 6.470 -10.946 1.00 95.31 224 TYR A CA 1
ATOM 1709 C C . TYR A 1 224 ? 7.466 7.525 -10.896 1.00 95.31 224 TYR A C 1
ATOM 1711 O O . TYR A 1 224 ? 6.295 7.212 -11.115 1.00 95.31 224 TYR A O 1
ATOM 1719 N N . ALA A 1 225 ? 7.817 8.792 -10.657 1.00 94.38 225 ALA A N 1
ATOM 1720 C CA . ALA A 1 225 ? 6.834 9.871 -10.565 1.00 94.38 225 ALA A CA 1
ATOM 1721 C C . ALA A 1 225 ? 6.042 10.062 -11.870 1.00 94.38 225 ALA A C 1
ATOM 1723 O O . ALA A 1 225 ? 4.825 10.220 -11.820 1.00 94.38 225 ALA A O 1
ATOM 1724 N N . ALA A 1 226 ? 6.709 10.008 -13.026 1.00 95.62 226 ALA A N 1
ATOM 1725 C CA . ALA A 1 226 ? 6.058 10.164 -14.325 1.00 95.62 226 ALA A CA 1
ATOM 1726 C C . ALA A 1 226 ? 5.305 8.895 -14.759 1.00 95.62 226 ALA A C 1
ATOM 1728 O O . ALA A 1 226 ? 4.176 8.985 -15.232 1.00 95.62 226 ALA A O 1
ATOM 1729 N N . ALA A 1 227 ? 5.891 7.711 -14.564 1.00 96.56 227 ALA A N 1
ATOM 1730 C CA . ALA A 1 227 ? 5.297 6.431 -14.944 1.00 96.56 227 ALA A CA 1
ATOM 1731 C C . ALA A 1 227 ? 4.048 6.102 -14.116 1.00 96.56 227 ALA A C 1
ATOM 1733 O O . ALA A 1 227 ? 3.085 5.588 -14.670 1.00 96.56 227 ALA A O 1
ATOM 1734 N N . SER A 1 228 ? 4.030 6.459 -12.826 1.00 97.25 228 SER A N 1
ATOM 1735 C CA . SER A 1 228 ? 2.847 6.259 -11.978 1.00 97.25 228 SER A CA 1
ATOM 1736 C C . SER A 1 228 ? 1.651 7.118 -12.392 1.00 97.25 228 SER A C 1
ATOM 1738 O O . SER A 1 228 ? 0.530 6.743 -12.094 1.00 97.25 228 SER A O 1
ATOM 1740 N N . GLN A 1 229 ? 1.854 8.239 -13.090 1.00 97.38 229 GLN A N 1
ATOM 1741 C CA . GLN A 1 229 ? 0.771 9.144 -13.507 1.00 97.38 229 GLN A CA 1
ATOM 1742 C C . GLN A 1 229 ? 0.452 9.051 -15.004 1.00 97.38 229 GLN A C 1
ATOM 1744 O O . GLN A 1 229 ? -0.694 9.221 -15.402 1.00 97.38 229 GLN A O 1
ATOM 1749 N N . THR A 1 230 ? 1.461 8.803 -15.841 1.00 97.62 230 THR A N 1
ATOM 1750 C CA . THR A 1 230 ? 1.385 8.859 -17.312 1.00 97.62 230 THR A CA 1
ATOM 1751 C C . THR A 1 230 ? 2.165 7.708 -17.968 1.00 97.62 230 THR A C 1
ATOM 1753 O O . THR A 1 230 ? 3.116 7.951 -18.720 1.00 97.62 230 THR A O 1
ATOM 1756 N N . PRO A 1 231 ? 1.836 6.433 -17.682 1.00 97.19 231 PRO A N 1
ATOM 1757 C CA . PRO A 1 231 ? 2.645 5.305 -18.143 1.00 97.19 231 PRO A CA 1
ATOM 1758 C C . PRO A 1 231 ? 2.742 5.235 -19.672 1.00 97.19 231 PRO A C 1
ATOM 1760 O O . PRO A 1 231 ? 3.833 4.999 -20.194 1.00 97.19 231 PRO A O 1
ATOM 1763 N N . GLY A 1 232 ? 1.664 5.546 -20.400 1.00 95.50 232 GLY A N 1
ATOM 1764 C CA . GLY A 1 232 ? 1.657 5.561 -21.866 1.00 95.50 232 GLY A CA 1
ATOM 1765 C C . GLY A 1 232 ? 2.673 6.515 -22.511 1.00 95.50 232 GLY A C 1
ATOM 1766 O O . GLY A 1 232 ? 3.080 6.281 -23.643 1.00 95.50 232 GLY A O 1
ATOM 1767 N N . LEU A 1 233 ? 3.145 7.549 -21.800 1.00 94.38 233 LEU A N 1
ATOM 1768 C CA . LEU A 1 233 ? 4.171 8.474 -22.308 1.00 94.38 233 LEU A CA 1
ATOM 1769 C C . LEU A 1 233 ? 5.608 8.017 -22.013 1.00 94.38 233 LEU A C 1
ATOM 1771 O O . LEU A 1 233 ? 6.548 8.472 -22.663 1.00 94.38 233 LEU A O 1
ATOM 1775 N N . ILE A 1 234 ? 5.797 7.150 -21.016 1.00 94.31 234 ILE A N 1
ATOM 1776 C CA . ILE A 1 234 ? 7.125 6.807 -20.486 1.00 94.31 234 ILE A CA 1
ATOM 1777 C C . ILE A 1 234 ? 7.543 5.385 -20.865 1.00 94.31 234 ILE A C 1
ATOM 1779 O O . ILE A 1 234 ? 8.728 5.146 -21.112 1.00 94.31 234 ILE A O 1
ATOM 1783 N N . LEU A 1 235 ? 6.597 4.444 -20.953 1.00 93.94 235 LEU A N 1
ATOM 1784 C CA . LEU A 1 235 ? 6.909 3.028 -21.163 1.00 93.94 235 LEU A CA 1
ATOM 1785 C C . LEU A 1 235 ? 7.629 2.768 -22.490 1.00 93.94 235 LEU A C 1
ATOM 1787 O O . LEU A 1 235 ? 8.597 2.016 -22.493 1.00 93.94 235 LEU A O 1
ATOM 1791 N N . GLY A 1 236 ? 7.264 3.453 -23.580 1.00 92.69 236 GLY A N 1
ATOM 1792 C CA . GLY A 1 236 ? 7.973 3.314 -24.860 1.00 92.69 236 GLY A CA 1
ATOM 1793 C C . GLY A 1 236 ? 9.468 3.646 -24.754 1.00 92.69 236 GLY A C 1
ATOM 1794 O O . GLY A 1 236 ? 10.316 2.923 -25.277 1.00 92.69 236 GLY A O 1
ATOM 1795 N N . ARG A 1 237 ? 9.820 4.688 -23.988 1.00 94.19 237 ARG A N 1
ATOM 1796 C CA . ARG A 1 237 ? 11.221 5.045 -23.719 1.00 94.19 237 ARG A CA 1
ATOM 1797 C C . ARG A 1 237 ? 11.923 4.004 -22.843 1.00 94.19 237 ARG A C 1
ATOM 1799 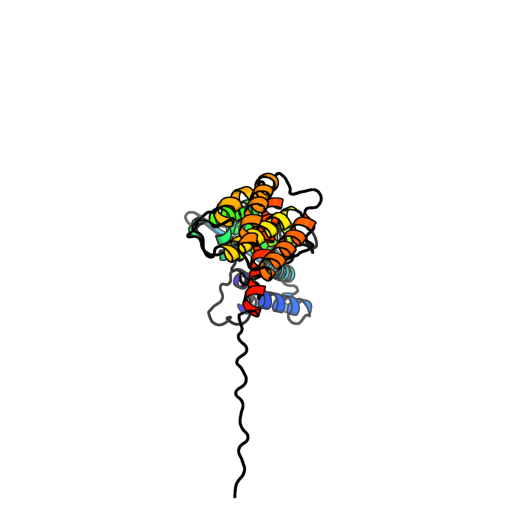O O . ARG A 1 237 ? 13.096 3.719 -23.068 1.00 94.19 237 ARG A O 1
ATOM 1806 N N . LEU A 1 238 ? 11.232 3.447 -21.847 1.00 95.19 238 LEU A N 1
ATOM 1807 C CA . LEU A 1 238 ? 11.790 2.394 -20.992 1.00 95.19 238 LEU A CA 1
ATOM 1808 C C . LEU A 1 238 ? 12.060 1.103 -21.775 1.00 95.19 238 LEU A C 1
ATOM 1810 O O . LEU A 1 238 ? 13.126 0.521 -21.595 1.00 95.19 238 LEU A O 1
ATOM 1814 N N . VAL A 1 239 ? 11.172 0.726 -22.700 1.00 94.69 239 VAL A N 1
ATOM 1815 C CA . VAL A 1 239 ? 11.373 -0.402 -23.627 1.00 94.69 239 VAL A CA 1
ATOM 1816 C C . VAL A 1 239 ? 12.569 -0.157 -24.552 1.00 94.69 239 VAL A C 1
ATOM 1818 O O . VAL A 1 239 ? 13.394 -1.042 -24.759 1.00 94.69 239 VAL A O 1
ATOM 1821 N N . ALA A 1 240 ? 12.729 1.055 -25.091 1.00 93.44 240 ALA A N 1
ATOM 1822 C CA . ALA A 1 240 ? 13.907 1.371 -25.902 1.00 93.44 240 ALA A CA 1
ATOM 1823 C C . ALA A 1 240 ? 15.212 1.244 -25.089 1.00 93.44 240 ALA A C 1
ATOM 1825 O O . ALA A 1 240 ? 16.185 0.650 -25.554 1.00 93.44 240 ALA A O 1
ATOM 1826 N N . ASN A 1 241 ? 15.218 1.743 -23.848 1.00 92.44 241 ASN A N 1
ATOM 1827 C CA . ASN A 1 241 ? 16.369 1.631 -22.951 1.00 92.44 241 ASN A CA 1
ATOM 1828 C C . ASN A 1 241 ? 16.652 0.180 -22.531 1.00 92.44 241 ASN A C 1
ATOM 1830 O O . ASN A 1 241 ? 17.818 -0.187 -22.380 1.00 92.44 241 ASN A O 1
ATOM 1834 N N . SER A 1 242 ? 15.617 -0.647 -22.352 1.00 94.12 242 SER A N 1
ATOM 1835 C CA . SER A 1 242 ? 15.770 -2.032 -21.901 1.00 94.12 242 SER A CA 1
ATOM 1836 C C . SER A 1 242 ? 16.544 -2.881 -22.904 1.00 94.12 242 SER A C 1
ATOM 1838 O O . SER A 1 242 ? 17.350 -3.703 -22.485 1.00 94.12 242 SER A O 1
ATOM 1840 N N . ARG A 1 243 ? 16.405 -2.623 -24.211 1.00 93.31 243 ARG A N 1
ATOM 1841 C CA . ARG A 1 243 ? 17.181 -3.300 -25.271 1.00 93.31 243 ARG A CA 1
ATOM 1842 C C . ARG A 1 243 ? 18.690 -3.127 -25.079 1.00 93.31 243 ARG A C 1
ATOM 1844 O O . ARG A 1 243 ? 19.445 -4.082 -25.218 1.00 93.31 243 ARG A O 1
ATOM 1851 N N . ASN A 1 244 ? 19.121 -1.931 -24.679 1.00 93.88 244 ASN A N 1
ATOM 1852 C CA . ASN A 1 244 ? 20.530 -1.651 -24.390 1.00 93.88 244 ASN A CA 1
ATOM 1853 C C . ASN A 1 244 ? 21.022 -2.366 -23.123 1.00 93.88 244 ASN A C 1
ATOM 1855 O O . ASN A 1 244 ? 22.212 -2.635 -22.998 1.00 93.88 244 ASN A O 1
ATOM 1859 N N . HIS A 1 245 ? 20.136 -2.618 -22.156 1.00 95.81 245 HIS A N 1
ATOM 1860 C CA . HIS A 1 245 ? 20.466 -3.384 -20.952 1.00 95.81 245 HIS A CA 1
ATOM 1861 C C . HIS A 1 245 ? 20.523 -4.885 -21.246 1.00 95.81 245 HIS A C 1
ATOM 1863 O O . HIS A 1 245 ? 21.473 -5.531 -20.823 1.00 95.81 245 HIS A O 1
ATOM 1869 N N . LEU A 1 246 ? 19.579 -5.412 -22.031 1.00 96.94 246 LEU A N 1
ATOM 1870 C CA . LEU A 1 246 ? 19.566 -6.811 -22.471 1.00 96.94 246 LEU A CA 1
ATOM 1871 C C . LEU A 1 246 ? 20.851 -7.187 -23.216 1.00 96.94 246 LEU A C 1
ATOM 1873 O O . LEU A 1 246 ? 21.452 -8.206 -22.903 1.00 96.94 246 LEU A O 1
ATOM 1877 N N . GLY A 1 247 ? 21.336 -6.324 -24.116 1.00 96.12 247 GLY A N 1
ATOM 1878 C CA . GLY A 1 247 ? 22.584 -6.560 -24.855 1.00 96.12 247 GLY A CA 1
ATOM 1879 C C . GLY A 1 247 ? 23.864 -6.583 -24.004 1.00 96.12 247 GLY A C 1
ATOM 1880 O O . GLY A 1 247 ? 24.937 -6.828 -24.546 1.00 96.12 247 GLY A O 1
ATOM 1881 N N . LYS A 1 248 ? 23.776 -6.303 -22.696 1.00 96.44 248 LYS A N 1
ATOM 1882 C CA . LYS A 1 248 ? 24.899 -6.381 -21.744 1.00 96.44 248 LYS A CA 1
ATOM 1883 C C . LYS A 1 248 ? 24.863 -7.630 -20.860 1.00 96.44 248 LYS A C 1
ATOM 1885 O O . LYS A 1 248 ? 25.777 -7.813 -20.063 1.00 96.44 248 LYS A O 1
ATOM 1890 N N . LEU A 1 249 ? 23.812 -8.439 -20.960 1.00 97.25 249 LEU A N 1
ATOM 1891 C CA . LEU A 1 249 ? 23.653 -9.671 -20.194 1.00 97.25 249 LEU A CA 1
ATOM 1892 C C . LEU A 1 249 ? 24.131 -10.877 -21.009 1.00 97.25 249 LEU A C 1
ATOM 1894 O O . LEU A 1 249 ? 24.218 -10.815 -22.236 1.00 97.25 249 LEU A O 1
ATOM 1898 N N . ASP A 1 250 ? 24.405 -11.990 -20.333 1.00 97.06 250 ASP A N 1
ATOM 1899 C CA . ASP A 1 250 ? 24.550 -13.276 -21.009 1.00 97.06 250 ASP A CA 1
ATOM 1900 C C . ASP A 1 250 ? 23.216 -13.718 -21.639 1.00 97.06 250 ASP A C 1
ATOM 1902 O O . ASP A 1 250 ? 22.134 -13.264 -21.258 1.00 97.06 250 ASP A O 1
ATOM 1906 N N . ALA A 1 251 ? 23.289 -14.634 -22.606 1.00 96.12 251 ALA A N 1
ATOM 1907 C CA . ALA A 1 251 ? 22.125 -15.051 -23.384 1.00 96.12 251 ALA A CA 1
ATOM 1908 C C . ALA A 1 251 ? 20.995 -15.648 -22.526 1.00 96.12 251 ALA A C 1
ATOM 1910 O O . ALA A 1 251 ? 19.821 -15.407 -22.811 1.00 96.12 251 ALA A O 1
ATOM 1911 N N . LYS A 1 252 ? 21.326 -16.404 -21.470 1.00 96.69 252 LYS A N 1
ATOM 1912 C CA . LYS A 1 252 ? 20.326 -17.063 -20.619 1.00 96.69 252 LYS A CA 1
ATOM 1913 C C . LYS A 1 252 ? 19.575 -16.027 -19.787 1.00 96.69 252 LYS A C 1
ATOM 1915 O O . LYS A 1 252 ? 18.343 -16.059 -19.736 1.00 96.69 252 LYS A O 1
ATOM 1920 N N . LEU A 1 253 ? 20.299 -15.100 -19.163 1.00 95.31 253 LEU A N 1
ATOM 1921 C CA . LEU A 1 253 ? 19.691 -14.057 -18.343 1.00 95.31 253 LEU A CA 1
ATOM 1922 C C . LEU A 1 253 ? 18.931 -13.027 -19.191 1.00 95.31 253 LEU A C 1
ATOM 1924 O O . LEU A 1 253 ? 17.840 -12.606 -18.801 1.00 95.31 253 LEU A O 1
ATOM 1928 N N . ALA A 1 254 ? 19.451 -12.666 -20.370 1.00 97.62 254 ALA A N 1
ATOM 1929 C CA . ALA A 1 254 ? 18.743 -11.818 -21.328 1.00 97.62 254 ALA A CA 1
ATOM 1930 C C . ALA A 1 254 ? 17.395 -12.440 -21.730 1.00 97.62 254 ALA A C 1
ATOM 1932 O O . ALA A 1 254 ? 16.360 -11.786 -21.601 1.00 97.62 254 ALA A O 1
ATOM 1933 N N . TRP A 1 255 ? 17.396 -13.720 -22.114 1.00 97.62 255 TRP A N 1
ATOM 1934 C CA . TRP A 1 255 ? 16.181 -14.453 -22.481 1.00 97.62 255 TRP A CA 1
ATOM 1935 C C . TRP A 1 255 ? 15.162 -14.516 -21.333 1.00 97.62 255 TRP A C 1
ATOM 1937 O O . TRP A 1 255 ? 13.963 -14.330 -21.543 1.00 97.62 255 TRP A O 1
ATOM 1947 N N . TRP A 1 256 ? 15.625 -14.707 -20.093 1.00 97.12 256 TRP A N 1
ATOM 1948 C CA . TRP A 1 256 ? 14.750 -14.673 -18.919 1.00 97.12 256 TRP A CA 1
ATOM 1949 C C . TRP A 1 256 ? 14.052 -13.314 -18.755 1.00 97.12 256 TRP A C 1
ATOM 1951 O O . TRP A 1 256 ? 12.834 -13.266 -18.566 1.00 97.12 256 TRP A O 1
ATOM 1961 N N . PHE A 1 257 ? 14.787 -12.203 -18.880 1.00 97.88 257 PHE A N 1
ATOM 1962 C CA . PHE A 1 257 ? 14.198 -10.862 -18.807 1.00 97.88 257 PHE A CA 1
ATOM 1963 C C . PHE A 1 257 ? 13.267 -10.554 -19.983 1.00 97.88 257 PHE A C 1
ATOM 1965 O O . PHE A 1 257 ? 12.241 -9.904 -19.779 1.00 97.88 257 PHE A O 1
ATOM 1972 N N . GLU A 1 258 ? 13.594 -11.010 -21.193 1.00 97.50 258 GLU A N 1
ATOM 1973 C CA . GLU A 1 258 ? 12.717 -10.874 -22.361 1.00 97.50 258 GLU A CA 1
ATOM 1974 C C . GLU A 1 258 ? 11.374 -11.566 -22.128 1.00 97.50 258 GLU A C 1
ATOM 1976 O O . GLU A 1 258 ? 10.333 -10.950 -22.357 1.00 97.50 258 GLU A O 1
ATOM 1981 N N . ASN A 1 259 ? 11.380 -12.782 -21.576 1.00 97.56 259 ASN A N 1
ATOM 1982 C CA . ASN A 1 259 ? 10.153 -13.500 -21.231 1.00 97.56 259 ASN A CA 1
ATOM 1983 C C . ASN A 1 259 ? 9.339 -12.787 -20.144 1.00 97.56 259 ASN A C 1
ATOM 1985 O O . ASN A 1 259 ? 8.120 -12.690 -20.265 1.00 97.56 259 ASN A O 1
ATOM 1989 N N . GLN A 1 260 ? 9.993 -12.255 -19.105 1.00 97.25 260 GLN A N 1
ATOM 1990 C CA . GLN A 1 260 ? 9.314 -11.466 -18.067 1.00 97.25 260 GLN A CA 1
ATOM 1991 C C . GLN A 1 260 ? 8.663 -10.211 -18.661 1.00 97.25 260 GLN A C 1
ATOM 1993 O O . GLN A 1 260 ? 7.503 -9.915 -18.390 1.00 97.25 260 GLN A O 1
ATOM 1998 N N . LEU A 1 261 ? 9.390 -9.471 -19.502 1.00 97.50 261 LEU A N 1
ATOM 1999 C CA . LEU A 1 261 ? 8.851 -8.288 -20.168 1.00 97.50 261 LEU A CA 1
ATOM 2000 C C . LEU A 1 261 ? 7.689 -8.655 -21.099 1.00 97.50 261 LEU A C 1
ATOM 2002 O O . LEU A 1 261 ? 6.671 -7.965 -21.081 1.00 97.50 261 LEU A O 1
ATOM 2006 N N . ALA A 1 262 ? 7.817 -9.729 -21.880 1.00 96.38 262 ALA A N 1
ATOM 2007 C CA . ALA A 1 262 ? 6.774 -10.203 -22.783 1.00 96.38 262 ALA A CA 1
ATOM 2008 C C . ALA A 1 262 ? 5.500 -10.618 -22.031 1.00 96.38 262 ALA A C 1
ATOM 2010 O O . ALA A 1 262 ? 4.411 -10.208 -22.431 1.00 96.38 262 ALA A O 1
ATOM 2011 N N . GLU A 1 263 ? 5.628 -11.356 -20.922 1.00 96.75 263 GLU A N 1
ATOM 2012 C CA . GLU A 1 263 ? 4.488 -11.765 -20.092 1.00 96.75 263 GLU A CA 1
ATOM 2013 C C . GLU A 1 263 ? 3.718 -10.553 -19.570 1.00 96.75 263 GLU A C 1
ATOM 2015 O O . GLU A 1 263 ? 2.512 -10.451 -19.793 1.00 96.75 263 GLU A O 1
ATOM 2020 N N . VAL A 1 264 ? 4.409 -9.599 -18.940 1.00 97.81 264 VAL A N 1
ATOM 2021 C CA . VAL A 1 264 ? 3.736 -8.430 -18.363 1.00 97.81 264 VAL A CA 1
ATOM 2022 C C . VAL A 1 264 ? 3.164 -7.518 -19.457 1.00 97.81 264 VAL A C 1
ATOM 2024 O O . VAL A 1 264 ? 2.052 -7.009 -19.307 1.00 97.81 264 VAL A O 1
ATOM 2027 N N . MET A 1 265 ? 3.880 -7.313 -20.572 1.00 95.69 265 MET A N 1
ATOM 2028 C CA . MET A 1 265 ? 3.371 -6.518 -21.700 1.00 95.69 265 MET A CA 1
ATOM 2029 C C . MET A 1 265 ? 2.133 -7.154 -22.339 1.00 95.69 265 MET A C 1
ATOM 2031 O O . MET A 1 265 ? 1.214 -6.424 -22.708 1.00 95.69 265 MET A O 1
ATOM 2035 N N . GLY A 1 266 ? 2.064 -8.487 -22.405 1.00 95.88 266 GLY A N 1
ATOM 2036 C CA . GLY A 1 266 ? 0.892 -9.213 -22.900 1.00 95.88 266 GLY A CA 1
ATOM 2037 C C . GLY A 1 266 ? -0.386 -8.933 -22.101 1.00 95.88 266 GLY A C 1
ATOM 2038 O O . GLY A 1 266 ? -1.486 -9.069 -22.632 1.00 95.88 266 GLY A O 1
ATOM 2039 N N . ARG A 1 267 ? -0.265 -8.468 -20.850 1.00 96.69 267 ARG A N 1
ATOM 2040 C CA . ARG A 1 267 ? -1.406 -8.087 -20.000 1.00 96.69 267 ARG A CA 1
ATOM 2041 C C . ARG A 1 267 ? -1.916 -6.661 -20.216 1.00 96.69 267 ARG A C 1
ATOM 2043 O O . ARG A 1 267 ? -2.906 -6.279 -19.598 1.00 96.69 267 ARG A O 1
ATOM 2050 N N . LEU A 1 268 ? -1.260 -5.858 -21.056 1.00 94.25 268 LEU A N 1
ATOM 2051 C CA . LEU A 1 268 ? -1.685 -4.479 -21.328 1.00 94.25 268 LEU A CA 1
ATOM 2052 C C . LEU A 1 268 ? -2.809 -4.371 -22.373 1.00 94.25 268 LEU A C 1
ATOM 2054 O O . LEU A 1 268 ? -3.347 -3.280 -22.548 1.00 94.25 268 LEU A O 1
ATOM 2058 N N . GLY A 1 269 ? -3.172 -5.460 -23.060 1.00 87.50 269 GLY A N 1
ATOM 2059 C CA . GLY A 1 269 ? -4.144 -5.415 -24.156 1.00 87.50 269 GLY A CA 1
ATOM 2060 C C . GLY A 1 269 ? -3.658 -4.520 -25.302 1.00 87.50 269 GLY A C 1
ATOM 2061 O O . GLY A 1 269 ? -2.512 -4.637 -25.731 1.00 87.50 269 GLY A O 1
ATOM 2062 N N . ASP A 1 270 ? -4.508 -3.596 -25.757 1.00 86.06 270 ASP A N 1
ATOM 2063 C CA . ASP A 1 270 ? -4.221 -2.692 -26.887 1.00 86.06 270 ASP A CA 1
ATOM 2064 C C . ASP A 1 270 ? -3.163 -1.616 -26.579 1.00 86.06 270 ASP A C 1
ATOM 2066 O O . ASP A 1 270 ? -2.671 -0.936 -27.483 1.00 86.06 270 ASP A O 1
ATOM 2070 N N . GLY A 1 271 ? -2.797 -1.433 -25.307 1.00 88.31 271 GLY A N 1
ATOM 2071 C CA . GLY A 1 271 ? -1.718 -0.531 -24.926 1.00 88.31 271 GLY A CA 1
ATOM 2072 C C . GLY A 1 271 ? -1.784 -0.041 -23.485 1.00 88.31 271 GLY A C 1
ATOM 2073 O O . GLY A 1 271 ? -2.770 -0.193 -22.768 1.00 88.31 271 GLY A O 1
ATOM 2074 N N . ALA A 1 272 ? -0.700 0.602 -23.051 1.00 93.12 272 ALA A N 1
ATOM 2075 C CA . ALA A 1 272 ? -0.644 1.200 -21.726 1.00 93.12 272 ALA A CA 1
ATOM 2076 C C . ALA A 1 272 ? -1.589 2.412 -21.603 1.00 93.12 272 ALA A C 1
ATOM 2078 O O . ALA A 1 272 ? -1.633 3.246 -22.515 1.00 93.12 272 ALA A O 1
ATOM 2079 N N . PRO A 1 273 ? -2.262 2.598 -20.451 1.00 95.69 273 PRO A N 1
ATOM 2080 C CA . PRO A 1 273 ? -3.069 3.785 -20.199 1.00 95.69 273 PRO A CA 1
ATOM 2081 C C . PRO A 1 273 ? -2.256 5.072 -20.368 1.00 95.69 273 PRO A C 1
ATOM 2083 O O . PRO A 1 273 ? -1.142 5.203 -19.855 1.00 95.69 273 PRO A O 1
ATOM 2086 N N . ARG A 1 274 ? -2.816 6.066 -21.065 1.00 95.62 274 ARG A N 1
ATOM 2087 C CA . ARG A 1 274 ? -2.126 7.348 -21.279 1.00 95.62 274 ARG A CA 1
ATOM 2088 C C . ARG A 1 274 ? -1.915 8.110 -19.968 1.00 95.62 274 ARG A C 1
ATOM 2090 O O . ARG A 1 274 ? -0.847 8.684 -19.766 1.00 95.62 274 ARG A O 1
ATOM 2097 N N . ILE A 1 275 ? -2.931 8.115 -19.106 1.00 97.31 275 ILE A N 1
ATOM 2098 C CA . ILE A 1 275 ? -2.968 8.791 -17.804 1.00 97.31 275 ILE A CA 1
ATOM 2099 C C . ILE A 1 275 ? -3.637 7.842 -16.805 1.00 97.31 275 ILE A C 1
ATOM 2101 O O . ILE A 1 275 ? -4.573 7.133 -17.172 1.00 97.31 275 ILE A O 1
ATOM 2105 N N . LEU A 1 276 ? -3.157 7.834 -15.564 1.00 97.94 276 LEU A N 1
ATOM 2106 C CA . LEU A 1 276 ? -3.770 7.126 -14.445 1.00 97.94 276 LEU A CA 1
ATOM 2107 C C . LEU A 1 276 ? -4.458 8.120 -13.505 1.00 97.94 276 LEU A C 1
ATOM 2109 O O . LEU A 1 276 ? -3.860 9.119 -13.088 1.00 97.94 276 LEU A O 1
ATOM 2113 N N . ASP A 1 277 ? -5.699 7.816 -13.137 1.00 97.88 277 ASP A N 1
ATOM 2114 C CA . ASP A 1 277 ? -6.378 8.452 -12.011 1.00 97.88 277 ASP A CA 1
ATOM 2115 C C . ASP A 1 277 ? -5.749 8.010 -10.673 1.00 97.88 277 ASP A C 1
ATOM 2117 O O . ASP A 1 277 ? -4.685 7.384 -10.632 1.00 97.88 277 ASP A O 1
ATOM 2121 N N . LEU A 1 278 ? -6.347 8.413 -9.550 1.00 97.88 278 LEU A N 1
ATOM 2122 C CA . LEU A 1 278 ? -5.771 8.133 -8.234 1.00 97.88 278 LEU A CA 1
ATOM 2123 C C . LEU A 1 278 ? -5.775 6.630 -7.923 1.00 97.88 278 LEU A C 1
ATOM 2125 O O . LEU A 1 278 ? -4.811 6.092 -7.378 1.00 97.88 278 LEU A O 1
ATOM 2129 N N . GLU A 1 279 ? -6.853 5.958 -8.294 1.00 97.25 279 GLU A N 1
ATOM 2130 C CA . GLU A 1 279 ? -7.042 4.527 -8.144 1.00 97.25 279 GLU A CA 1
ATOM 2131 C C . GLU A 1 279 ? -6.075 3.758 -9.075 1.00 97.25 279 GLU A C 1
ATOM 2133 O O . GLU A 1 279 ? -5.313 2.892 -8.645 1.00 97.25 279 GLU A O 1
ATOM 2138 N N . GLY A 1 280 ? -5.939 4.165 -10.336 1.00 98.12 280 GLY A N 1
ATOM 2139 C CA . GLY A 1 280 ? -4.909 3.643 -11.234 1.00 98.12 280 GLY A CA 1
ATOM 2140 C C . GLY A 1 280 ? -3.490 3.810 -10.673 1.00 98.12 280 GLY A C 1
ATOM 2141 O O . GLY A 1 280 ? -2.683 2.880 -10.737 1.00 98.12 280 GLY A O 1
ATOM 2142 N N . GLN A 1 281 ? -3.186 4.953 -10.050 1.00 98.62 281 GLN A N 1
ATOM 2143 C CA . GLN A 1 281 ? -1.905 5.194 -9.372 1.00 98.62 281 GLN A CA 1
ATOM 2144 C C . GLN A 1 281 ? -1.667 4.239 -8.190 1.00 98.62 281 GLN A C 1
ATOM 2146 O O . GLN A 1 281 ? -0.528 3.821 -7.959 1.00 98.62 281 GLN A O 1
ATOM 2151 N N . GLY A 1 282 ? -2.713 3.877 -7.442 1.00 98.25 282 GLY A N 1
ATOM 2152 C CA . GLY A 1 282 ? -2.609 2.898 -6.360 1.00 98.25 282 GLY A CA 1
ATOM 2153 C C . GLY A 1 282 ? -2.388 1.475 -6.864 1.00 98.25 282 GLY A C 1
ATOM 2154 O O . GLY A 1 282 ? -1.512 0.782 -6.343 1.00 98.25 282 GLY A O 1
ATOM 2155 N N . LEU A 1 283 ? -3.087 1.071 -7.925 1.00 98.31 283 LEU A N 1
ATOM 2156 C CA . LEU A 1 283 ? -2.855 -0.217 -8.585 1.00 98.31 283 LEU A CA 1
ATOM 2157 C C . LEU A 1 283 ? -1.437 -0.307 -9.162 1.00 98.31 283 LEU A C 1
ATOM 2159 O O . LEU A 1 283 ? -0.758 -1.313 -8.963 1.00 98.31 283 LEU A O 1
ATOM 2163 N N . PHE A 1 284 ? -0.948 0.765 -9.793 1.00 98.62 284 PHE A N 1
ATOM 2164 C CA . PHE A 1 284 ? 0.441 0.870 -10.245 1.00 98.62 284 PHE A CA 1
ATOM 2165 C C . PHE A 1 284 ? 1.431 0.662 -9.093 1.00 98.62 284 PHE A C 1
ATOM 2167 O O . PHE A 1 284 ? 2.384 -0.108 -9.217 1.00 98.62 284 PHE A O 1
ATOM 2174 N N . ALA A 1 285 ? 1.211 1.333 -7.960 1.00 98.44 285 ALA A N 1
ATOM 2175 C CA . ALA A 1 285 ? 2.076 1.211 -6.792 1.00 98.44 285 ALA A CA 1
ATOM 2176 C C . ALA A 1 285 ? 2.122 -0.229 -6.252 1.00 98.44 285 ALA A C 1
ATOM 2178 O O . ALA A 1 285 ? 3.204 -0.727 -5.929 1.00 98.44 285 ALA A O 1
ATOM 2179 N N . LEU A 1 286 ? 0.969 -0.901 -6.178 1.00 98.44 286 LEU A N 1
ATOM 2180 C CA . LEU A 1 286 ? 0.864 -2.287 -5.716 1.00 98.44 286 LEU A CA 1
ATOM 2181 C C . LEU A 1 286 ? 1.542 -3.263 -6.681 1.00 98.44 286 LEU A C 1
ATOM 2183 O O . LEU A 1 286 ? 2.375 -4.053 -6.238 1.00 98.44 286 LEU A O 1
ATOM 2187 N N . GLY A 1 287 ? 1.280 -3.147 -7.986 1.00 98.38 287 GLY A N 1
ATOM 2188 C CA . GLY A 1 287 ? 1.915 -3.990 -9.002 1.00 98.38 287 GLY A CA 1
ATOM 2189 C C . GLY A 1 287 ? 3.434 -3.832 -9.032 1.00 98.38 287 GLY A C 1
ATOM 2190 O O . GLY A 1 287 ? 4.161 -4.823 -9.086 1.00 98.38 287 GLY A O 1
ATOM 2191 N N . TYR A 1 288 ? 3.933 -2.599 -8.895 1.00 98.25 288 TYR A N 1
ATOM 2192 C CA . TYR A 1 288 ? 5.367 -2.335 -8.748 1.00 98.25 288 TYR A CA 1
ATOM 2193 C C . TYR A 1 288 ? 5.949 -3.013 -7.503 1.00 98.25 288 TYR A C 1
ATOM 2195 O O . TYR A 1 288 ? 6.967 -3.703 -7.581 1.00 98.25 288 TYR A O 1
ATOM 2203 N N . TYR A 1 289 ? 5.308 -2.824 -6.350 1.00 98.00 289 TYR A N 1
ATOM 2204 C CA . TYR A 1 289 ? 5.799 -3.350 -5.082 1.00 98.00 289 TYR A CA 1
ATOM 2205 C C . TYR A 1 289 ? 5.816 -4.883 -5.046 1.00 98.00 289 TYR A C 1
ATOM 2207 O O . TYR A 1 289 ? 6.825 -5.484 -4.673 1.00 98.00 289 TYR A O 1
ATOM 2215 N N . GLN A 1 290 ? 4.716 -5.513 -5.454 1.00 98.25 290 GLN A N 1
ATOM 2216 C CA . GLN A 1 290 ? 4.558 -6.963 -5.400 1.00 98.25 290 GLN A CA 1
ATOM 2217 C C . GLN A 1 290 ? 5.451 -7.669 -6.425 1.00 98.25 290 GLN A C 1
ATOM 2219 O O . GLN A 1 290 ? 6.047 -8.694 -6.099 1.00 98.25 290 GLN A O 1
ATOM 2224 N N . GLN A 1 291 ? 5.638 -7.089 -7.618 1.00 98.19 291 GLN A N 1
ATOM 2225 C CA . GLN A 1 291 ? 6.610 -7.603 -8.587 1.00 98.19 291 GLN A CA 1
ATOM 2226 C C . GLN A 1 291 ? 8.045 -7.472 -8.062 1.00 98.19 291 GLN A C 1
ATOM 2228 O O . GLN A 1 291 ? 8.831 -8.404 -8.204 1.00 98.19 291 GLN A O 1
ATOM 2233 N N . LEU A 1 292 ? 8.397 -6.352 -7.418 1.00 95.50 292 LEU A N 1
ATOM 2234 C CA . LEU A 1 292 ? 9.719 -6.177 -6.807 1.00 95.50 292 LEU A CA 1
ATOM 2235 C C . LEU A 1 292 ? 9.994 -7.228 -5.721 1.00 95.50 292 LEU A C 1
ATOM 2237 O O . LEU A 1 292 ? 11.101 -7.762 -5.663 1.00 95.50 292 LEU A O 1
ATOM 2241 N N . ALA A 1 293 ? 9.006 -7.520 -4.872 1.00 96.00 293 ALA A N 1
ATOM 2242 C CA . ALA A 1 293 ? 9.110 -8.569 -3.861 1.00 96.00 293 ALA A CA 1
ATOM 2243 C C . ALA A 1 293 ? 9.281 -9.957 -4.506 1.00 96.00 293 ALA A C 1
ATOM 2245 O O . ALA A 1 293 ? 10.208 -10.680 -4.151 1.00 96.00 293 ALA A O 1
ATOM 2246 N N . ALA A 1 294 ? 8.465 -10.292 -5.512 1.00 96.88 294 ALA A N 1
ATOM 2247 C CA . ALA A 1 294 ? 8.555 -11.567 -6.230 1.00 96.88 294 ALA A CA 1
ATOM 2248 C C . ALA A 1 294 ? 9.924 -11.776 -6.906 1.00 96.88 294 ALA A C 1
ATOM 2250 O O . ALA A 1 294 ? 10.515 -12.848 -6.799 1.00 96.88 294 ALA A O 1
ATOM 2251 N N . LEU A 1 295 ? 10.470 -10.733 -7.544 1.00 94.06 295 LEU A N 1
ATOM 2252 C CA . LEU A 1 295 ? 11.801 -10.778 -8.161 1.00 94.06 295 LEU A CA 1
ATOM 2253 C C . LEU A 1 295 ? 12.909 -11.039 -7.130 1.00 94.06 295 LEU A C 1
ATOM 2255 O O . LEU A 1 295 ? 13.890 -11.709 -7.436 1.00 94.06 295 LEU A O 1
ATOM 2259 N N . ARG A 1 296 ? 12.770 -10.521 -5.904 1.00 92.69 296 ARG A N 1
ATOM 2260 C CA . ARG A 1 296 ? 13.752 -10.728 -4.827 1.00 92.69 296 ARG A CA 1
ATOM 2261 C C . ARG A 1 296 ? 13.685 -12.124 -4.225 1.00 92.69 296 ARG A C 1
ATOM 2263 O O . ARG A 1 296 ? 14.745 -12.676 -3.941 1.00 92.69 296 ARG A O 1
ATOM 2270 N N . ALA A 1 297 ? 12.492 -12.703 -4.111 1.00 91.56 297 ALA A N 1
ATOM 2271 C CA . ALA A 1 297 ? 12.336 -14.067 -3.616 1.00 91.56 297 ALA A CA 1
ATOM 2272 C C . ALA A 1 297 ? 13.084 -15.080 -4.496 1.00 91.56 297 ALA A C 1
ATOM 2274 O O . ALA A 1 297 ? 13.731 -15.984 -3.971 1.00 91.56 297 ALA A O 1
ATOM 2275 N N . GLY A 1 298 ? 13.051 -14.894 -5.822 1.00 80.25 298 GLY A N 1
ATOM 2276 C CA . GLY A 1 298 ? 13.733 -15.773 -6.779 1.00 80.25 298 GLY A CA 1
ATOM 2277 C C . GLY A 1 298 ? 15.265 -15.695 -6.752 1.00 80.25 298 GLY A C 1
ATOM 2278 O O . GLY A 1 298 ? 15.925 -16.659 -7.117 1.00 80.25 298 GLY A O 1
ATOM 2279 N N . HIS A 1 299 ? 15.853 -14.590 -6.277 1.00 60.50 299 HIS A N 1
ATOM 2280 C CA . HIS A 1 299 ? 17.313 -14.409 -6.269 1.00 60.50 299 HIS A CA 1
ATOM 2281 C C . HIS A 1 299 ? 18.047 -15.238 -5.203 1.00 60.50 299 HIS A C 1
ATOM 2283 O O . HIS A 1 299 ? 19.246 -15.464 -5.340 1.00 60.50 299 HIS A O 1
ATOM 2289 N N . LYS A 1 300 ? 17.375 -15.676 -4.129 1.00 45.16 300 LYS A N 1
ATOM 2290 C CA . LYS A 1 300 ? 18.040 -16.396 -3.028 1.00 45.16 300 LYS A CA 1
ATOM 2291 C C . LYS A 1 300 ? 18.159 -17.902 -3.279 1.00 45.16 300 LYS A C 1
ATOM 2293 O O . LYS A 1 300 ? 19.031 -18.540 -2.702 1.00 45.16 300 LYS A O 1
ATOM 2298 N N . THR A 1 301 ? 17.328 -18.458 -4.159 1.00 36.94 301 THR A N 1
ATOM 2299 C CA . THR A 1 301 ? 17.345 -19.892 -4.492 1.00 36.94 301 THR A CA 1
ATOM 2300 C C . THR A 1 301 ? 18.563 -20.286 -5.337 1.00 36.94 301 THR A C 1
ATOM 2302 O O . THR A 1 301 ? 18.931 -21.452 -5.350 1.00 36.94 301 THR A O 1
ATOM 2305 N N . GLU A 1 302 ? 19.231 -19.327 -5.986 1.00 37.34 302 GLU A N 1
ATOM 2306 C CA . GLU A 1 302 ? 20.443 -19.567 -6.790 1.00 37.34 302 GLU A CA 1
ATOM 2307 C C . GLU A 1 302 ? 21.758 -19.280 -6.036 1.00 37.34 302 GLU A C 1
ATOM 2309 O O . GLU A 1 302 ? 22.827 -19.600 -6.542 1.00 37.34 302 GLU A O 1
ATOM 2314 N N . ALA A 1 303 ? 21.701 -18.702 -4.828 1.00 35.31 303 ALA A N 1
ATOM 2315 C CA . ALA A 1 303 ? 22.880 -18.329 -4.028 1.00 35.31 303 ALA A CA 1
ATOM 2316 C C . ALA A 1 303 ? 23.151 -19.269 -2.834 1.00 35.31 303 ALA A C 1
ATOM 2318 O O . ALA A 1 303 ? 23.958 -18.945 -1.964 1.00 35.31 303 ALA A O 1
ATOM 2319 N N . GLY A 1 304 ? 22.454 -20.406 -2.759 1.00 30.27 304 GLY A N 1
ATOM 2320 C CA . GLY A 1 304 ? 22.785 -21.490 -1.838 1.00 30.27 304 GLY A CA 1
ATOM 2321 C C . GLY A 1 304 ? 23.739 -22.459 -2.520 1.00 30.27 304 GLY A C 1
ATOM 2322 O O . GLY A 1 304 ? 23.285 -23.334 -3.253 1.00 30.27 304 GLY A O 1
ATOM 2323 N N . ASP A 1 305 ? 25.042 -22.290 -2.296 1.00 27.61 305 ASP A N 1
ATOM 2324 C CA . ASP A 1 305 ? 26.027 -23.331 -2.597 1.00 27.61 305 ASP A CA 1
ATOM 2325 C C . ASP A 1 305 ? 25.580 -24.645 -1.931 1.00 27.61 305 ASP A C 1
ATOM 2327 O O . ASP A 1 305 ? 25.253 -24.639 -0.737 1.00 27.61 305 ASP A O 1
ATOM 2331 N N . PRO A 1 306 ? 25.557 -25.782 -2.647 1.00 34.91 306 PRO A N 1
ATOM 2332 C CA . PRO A 1 306 ? 25.457 -27.065 -1.988 1.00 34.91 306 PRO A CA 1
ATOM 2333 C C . PRO A 1 306 ? 26.796 -27.300 -1.288 1.00 34.91 306 PRO A C 1
ATOM 2335 O O . PRO A 1 306 ? 27.814 -27.531 -1.943 1.00 34.91 306 PRO A O 1
ATOM 2338 N N . GLU A 1 307 ? 26.809 -27.242 0.045 1.00 31.41 307 GLU A N 1
ATOM 2339 C CA . GLU A 1 307 ? 27.872 -27.886 0.810 1.00 31.41 307 GLU A CA 1
ATOM 2340 C C . GLU A 1 307 ? 27.958 -29.338 0.335 1.00 31.41 307 GLU A C 1
ATOM 2342 O O . GLU A 1 307 ? 27.052 -30.151 0.531 1.00 31.41 307 GLU A O 1
ATOM 2347 N N . SER A 1 308 ? 29.044 -29.623 -0.378 1.00 27.81 308 SER A N 1
ATOM 2348 C CA . SER A 1 308 ? 29.405 -30.954 -0.828 1.00 27.81 308 SER A CA 1
ATOM 2349 C C . SER A 1 308 ? 29.480 -31.857 0.407 1.00 27.81 308 SER A C 1
ATOM 2351 O O . SER A 1 308 ? 30.227 -31.528 1.334 1.00 27.81 308 SER A O 1
ATOM 2353 N N . PRO A 1 309 ? 28.722 -32.965 0.481 1.00 32.84 309 PRO A N 1
ATOM 2354 C CA . PRO A 1 309 ? 28.812 -33.852 1.624 1.00 32.84 309 PRO A CA 1
ATOM 2355 C C . PRO A 1 309 ? 30.223 -34.434 1.665 1.00 32.84 309 PRO A C 1
ATOM 2357 O O . PRO A 1 309 ? 30.679 -35.075 0.717 1.00 32.84 309 PRO A O 1
ATOM 2360 N N . ALA A 1 310 ? 30.918 -34.168 2.769 1.00 32.03 310 ALA A N 1
ATOM 2361 C CA . ALA A 1 310 ? 32.205 -34.757 3.076 1.00 32.03 310 ALA A CA 1
ATOM 2362 C C . ALA A 1 310 ? 32.119 -36.280 2.904 1.00 32.03 310 ALA A C 1
ATOM 2364 O O . ALA A 1 310 ? 31.334 -36.956 3.571 1.00 32.03 310 ALA A O 1
ATOM 2365 N N . THR A 1 311 ? 32.932 -36.808 1.993 1.00 32.22 311 THR A N 1
ATOM 2366 C CA . THR A 1 311 ? 33.185 -38.237 1.842 1.00 32.22 311 THR A CA 1
ATOM 2367 C C . THR A 1 311 ? 33.742 -38.765 3.160 1.00 32.22 311 THR A C 1
ATOM 2369 O O . THR A 1 311 ? 34.924 -38.602 3.459 1.00 32.22 311 THR A O 1
ATOM 2372 N N . ILE A 1 312 ? 32.886 -39.387 3.967 1.00 36.66 312 ILE A N 1
ATOM 2373 C CA . ILE A 1 312 ? 33.314 -40.215 5.091 1.00 36.66 312 ILE A CA 1
ATOM 2374 C C . ILE A 1 312 ? 33.880 -41.494 4.471 1.00 36.66 312 ILE A C 1
ATOM 2376 O O . ILE A 1 312 ? 33.139 -42.322 3.941 1.00 36.66 312 ILE A O 1
ATOM 2380 N N . ALA A 1 313 ? 35.207 -41.616 4.475 1.00 36.06 313 ALA A N 1
ATOM 2381 C CA . ALA A 1 313 ? 35.887 -42.870 4.180 1.00 36.06 313 ALA A CA 1
ATOM 2382 C C . ALA A 1 313 ? 35.478 -43.926 5.226 1.00 36.06 313 ALA A C 1
ATOM 2384 O O . ALA A 1 313 ? 35.342 -43.581 6.404 1.00 36.06 313 ALA A O 1
ATOM 2385 N N . PRO A 1 314 ? 35.264 -45.194 4.836 1.00 35.09 314 PRO A N 1
ATOM 2386 C CA . PRO A 1 314 ? 34.943 -46.233 5.798 1.00 35.09 314 PRO A CA 1
ATOM 2387 C C . PRO A 1 314 ? 36.171 -46.504 6.671 1.00 35.09 314 PRO A C 1
ATOM 2389 O O . PRO A 1 314 ? 37.291 -46.616 6.177 1.00 35.09 314 PRO A O 1
ATOM 2392 N N . ALA A 1 315 ? 35.940 -46.580 7.979 1.00 38.47 315 ALA A N 1
ATOM 2393 C CA . ALA A 1 315 ? 36.901 -47.114 8.924 1.00 38.47 315 ALA A CA 1
ATOM 2394 C C . ALA A 1 315 ? 37.064 -48.613 8.641 1.00 38.47 315 ALA A C 1
ATOM 2396 O O . ALA A 1 315 ? 36.111 -49.380 8.798 1.00 38.47 315 ALA A O 1
ATOM 2397 N N . ASP A 1 316 ? 38.255 -49.005 8.194 1.00 40.81 316 ASP A N 1
ATOM 2398 C CA . ASP A 1 316 ? 38.682 -50.397 8.220 1.00 40.81 316 ASP A CA 1
ATOM 2399 C C . ASP A 1 316 ? 38.684 -50.881 9.674 1.00 40.81 316 ASP A C 1
ATOM 2401 O O . ASP A 1 316 ? 39.207 -50.219 10.573 1.00 40.81 316 ASP A O 1
ATOM 2405 N N . GLY A 1 317 ? 38.025 -52.017 9.887 1.00 37.84 317 GLY A N 1
ATOM 2406 C CA . GLY A 1 317 ? 37.973 -52.709 11.163 1.00 37.84 317 GLY A CA 1
ATOM 2407 C C . GLY A 1 317 ? 39.288 -53.408 11.500 1.00 37.84 317 GLY A C 1
ATOM 2408 O O . GLY A 1 317 ? 40.053 -53.800 10.619 1.00 37.84 317 GLY A O 1
ATOM 2409 N N . ASP A 1 318 ? 39.485 -53.561 12.805 1.00 45.06 318 ASP A N 1
ATOM 2410 C CA . ASP A 1 318 ? 40.578 -54.241 13.494 1.00 45.06 318 ASP A CA 1
ATOM 2411 C C . ASP A 1 318 ? 41.051 -55.565 12.860 1.00 45.06 318 ASP A C 1
ATOM 2413 O O . ASP A 1 318 ? 40.259 -56.457 12.531 1.00 45.06 318 ASP A O 1
ATOM 2417 N N . GLN A 1 319 ? 42.380 -55.720 12.846 1.00 34.34 319 GLN A N 1
ATOM 2418 C CA . GLN A 1 319 ? 43.053 -56.853 13.493 1.00 34.34 319 GLN A CA 1
ATOM 2419 C C . GLN A 1 319 ? 43.786 -56.347 14.733 1.00 34.34 319 GLN A C 1
ATOM 2421 O O . GLN A 1 319 ? 44.402 -55.262 14.630 1.00 34.34 319 GLN A O 1
#